Protein AF-A0A7S0DQ13-F1 (afdb_monomer_lite)

Secondary structure (DSSP, 8-state):
-HHHHHH--SEEEESSIIIIIIHHHHHHHHTSTTS--GGG-SSSTTPPPEEEEEEE--HHHHHS-S---SSS-EEEEEEES-TTSEEEEHHHHHHHH---S--SHHHHHHHHH---S-HHHHHHHHHTT-HHHHHHHHHHHHHHHHHHTTHHHHHHHHHHHH---HHHHHHS-HHHHHHHHHHHH-

Structure (mmCIF, N/CA/C/O backbone):
data_AF-A0A7S0DQ13-F1
#
_entry.id   AF-A0A7S0DQ13-F1
#
loop_
_atom_site.group_PDB
_atom_site.id
_atom_site.type_symbol
_atom_site.label_atom_id
_atom_site.label_alt_id
_atom_site.label_comp_id
_atom_site.label_asym_id
_atom_site.label_entity_id
_atom_site.label_seq_id
_atom_site.pdbx_PDB_ins_code
_atom_site.Cartn_x
_atom_site.Cartn_y
_atom_site.Cartn_z
_atom_site.occupancy
_atom_site.B_iso_or_equiv
_atom_site.auth_seq_id
_atom_site.auth_comp_id
_atom_site.auth_asym_id
_atom_site.auth_atom_id
_atom_site.pdbx_PDB_model_num
ATOM 1 N N . GLY A 1 1 ? -16.543 5.589 9.074 1.00 61.69 1 GLY A N 1
ATOM 2 C CA . GLY A 1 1 ? -16.278 4.137 8.977 1.00 61.69 1 GLY A CA 1
ATOM 3 C C . GLY A 1 1 ? -17.377 3.311 8.308 1.00 61.69 1 GLY A C 1
ATOM 4 O O . GLY A 1 1 ? -17.037 2.302 7.708 1.00 61.69 1 GLY A O 1
ATOM 5 N N . ARG A 1 2 ? -18.669 3.688 8.373 1.00 75.56 2 ARG A N 1
ATOM 6 C CA . ARG A 1 2 ? -19.780 2.857 7.853 1.00 75.56 2 ARG A CA 1
ATOM 7 C C . ARG A 1 2 ? -19.625 2.440 6.383 1.00 75.56 2 ARG A C 1
ATOM 9 O O . ARG A 1 2 ? -19.675 1.249 6.120 1.00 75.56 2 ARG A O 1
ATOM 16 N N . ILE A 1 3 ? -19.341 3.385 5.477 1.00 81.25 3 ILE A N 1
ATOM 17 C CA . ILE A 1 3 ? -19.121 3.105 4.039 1.00 81.25 3 ILE A CA 1
ATOM 18 C C . ILE A 1 3 ? -17.981 2.099 3.832 1.00 81.25 3 ILE A C 1
ATOM 20 O O . ILE A 1 3 ? -18.089 1.182 3.027 1.00 81.25 3 ILE A O 1
ATOM 24 N N . PHE A 1 4 ? -16.898 2.247 4.594 1.00 83.06 4 PHE A N 1
ATOM 25 C CA . PHE A 1 4 ? -15.733 1.372 4.499 1.00 83.06 4 PHE A CA 1
ATOM 26 C C . PHE A 1 4 ? -16.061 -0.067 4.914 1.00 83.06 4 PHE A C 1
ATOM 28 O O . PHE A 1 4 ? -15.640 -1.011 4.258 1.00 83.06 4 PHE A O 1
ATOM 35 N N . ARG A 1 5 ? -16.859 -0.238 5.977 1.00 84.06 5 ARG A N 1
ATOM 36 C CA . ARG A 1 5 ? -17.314 -1.560 6.428 1.00 84.06 5 ARG A CA 1
ATOM 37 C C . ARG A 1 5 ? -18.324 -2.194 5.476 1.00 84.06 5 ARG A C 1
ATOM 39 O O . ARG A 1 5 ? -18.282 -3.400 5.305 1.00 84.06 5 ARG A O 1
ATOM 46 N N . THR A 1 6 ? -19.214 -1.406 4.869 1.00 89.06 6 THR A N 1
ATOM 47 C CA . THR A 1 6 ? -20.200 -1.927 3.907 1.00 89.06 6 THR A CA 1
ATOM 48 C C . THR A 1 6 ? -19.574 -2.292 2.567 1.00 89.06 6 THR A C 1
ATOM 50 O O . THR A 1 6 ? -20.011 -3.251 1.951 1.00 89.06 6 THR A O 1
ATOM 53 N N . ALA A 1 7 ? -18.573 -1.533 2.111 1.00 90.69 7 ALA A N 1
ATOM 54 C CA . ALA A 1 7 ? -17.851 -1.837 0.876 1.00 90.69 7 ALA A CA 1
ATOM 55 C C . ALA A 1 7 ? -16.868 -3.010 1.036 1.00 90.69 7 ALA A C 1
ATOM 57 O O . ALA A 1 7 ? -16.500 -3.619 0.042 1.00 90.69 7 ALA A O 1
ATOM 58 N N . ASP A 1 8 ? -16.426 -3.279 2.269 1.00 91.56 8 ASP A N 1
ATOM 59 C CA . ASP A 1 8 ? -15.481 -4.335 2.645 1.00 91.56 8 ASP A CA 1
ATOM 60 C C . ASP A 1 8 ? -14.282 -4.516 1.680 1.00 91.56 8 ASP A C 1
ATOM 62 O O . ASP A 1 8 ? -14.041 -5.617 1.196 1.00 91.56 8 ASP A O 1
ATOM 66 N N . PRO A 1 9 ? -13.477 -3.468 1.411 1.00 92.94 9 PRO A N 1
ATOM 67 C CA . PRO A 1 9 ? -12.397 -3.560 0.428 1.00 92.94 9 PRO A CA 1
ATOM 68 C C . PRO A 1 9 ? -11.248 -4.468 0.895 1.00 92.94 9 PRO A C 1
ATOM 70 O O . PRO A 1 9 ? -10.690 -4.262 1.977 1.00 92.94 9 PRO A O 1
ATOM 73 N N . ASP A 1 10 ? -10.818 -5.417 0.063 1.00 93.12 10 ASP A N 1
ATOM 74 C CA . ASP A 1 10 ? -9.634 -6.243 0.352 1.00 93.12 10 ASP A CA 1
ATOM 75 C C . ASP A 1 10 ? -8.336 -5.430 0.328 1.00 93.12 10 ASP A C 1
ATOM 77 O O . ASP A 1 10 ? -7.452 -5.624 1.166 1.00 93.12 10 ASP A O 1
ATOM 81 N N . ILE A 1 11 ? -8.238 -4.491 -0.617 1.00 92.31 11 ILE A N 1
ATOM 82 C CA . ILE A 1 11 ? -7.081 -3.616 -0.802 1.00 92.31 11 ILE A CA 1
ATOM 83 C C . ILE A 1 11 ? -7.521 -2.168 -0.616 1.00 92.31 11 ILE A C 1
ATOM 85 O O . ILE A 1 11 ? -8.401 -1.669 -1.318 1.00 92.31 11 ILE A O 1
ATOM 89 N N . LEU A 1 12 ? -6.866 -1.476 0.310 1.00 92.19 12 LEU A N 1
ATOM 90 C CA . LEU A 1 12 ? -6.956 -0.032 0.450 1.00 92.19 12 LEU A CA 1
ATOM 91 C C . LEU A 1 12 ? -5.776 0.604 -0.276 1.00 92.19 12 LEU A C 1
ATOM 93 O O . LEU A 1 12 ? -4.625 0.362 0.078 1.00 92.19 12 LEU A O 1
ATOM 97 N N . THR A 1 13 ? -6.059 1.431 -1.277 1.00 92.31 13 THR A N 1
ATOM 98 C CA . THR A 1 13 ? -5.033 2.099 -2.079 1.00 92.31 13 THR A CA 1
ATOM 99 C C . THR A 1 13 ? -5.286 3.596 -2.217 1.00 92.31 13 THR A C 1
ATOM 101 O O . THR A 1 13 ? -6.408 4.072 -2.044 1.00 92.31 13 THR A O 1
ATOM 104 N N . GLY A 1 14 ? -4.225 4.342 -2.508 1.00 91.94 14 GLY A N 1
ATOM 105 C CA . GLY A 1 14 ? -4.225 5.789 -2.679 1.00 91.94 14 GLY A CA 1
ATOM 106 C C . GLY A 1 14 ? -2.811 6.349 -2.556 1.00 91.94 14 GLY A C 1
ATOM 107 O O . GLY A 1 14 ? -1.852 5.596 -2.386 1.00 91.94 14 GLY A O 1
ATOM 108 N N . TYR A 1 15 ? -2.682 7.669 -2.628 1.00 91.38 15 TYR A N 1
ATOM 109 C CA . TYR A 1 15 ? -1.400 8.361 -2.508 1.00 91.38 15 TYR A CA 1
ATOM 110 C C . TYR A 1 15 ? -1.251 8.984 -1.118 1.00 91.38 15 TYR A C 1
ATOM 112 O O . TYR A 1 15 ? -2.044 9.859 -0.770 1.00 91.38 15 TYR A O 1
ATOM 120 N N . GLU A 1 16 ? -0.237 8.570 -0.348 1.00 90.31 16 GLU A N 1
ATOM 121 C CA . GLU A 1 16 ? -0.006 9.025 1.038 1.00 90.31 16 GLU A CA 1
ATOM 122 C C . GLU A 1 16 ? -1.170 8.699 1.984 1.00 90.31 16 GLU A C 1
ATOM 124 O O . GLU A 1 16 ? -1.582 9.514 2.816 1.00 90.31 16 GLU A O 1
ATOM 129 N N . VAL A 1 17 ? -1.712 7.487 1.876 1.00 90.94 17 VAL A N 1
ATOM 130 C CA . VAL A 1 17 ? -2.905 7.089 2.637 1.00 90.94 17 VAL A CA 1
ATOM 131 C C . VAL A 1 17 ? -2.601 7.029 4.132 1.00 90.94 17 VAL A C 1
ATOM 133 O O . VAL A 1 17 ? -3.353 7.585 4.930 1.00 90.94 17 VAL A O 1
ATOM 136 N N . ALA A 1 18 ? -1.495 6.390 4.528 1.00 88.12 18 ALA A N 1
ATOM 137 C CA . ALA A 1 18 ? -1.139 6.248 5.942 1.00 88.12 18 ALA A CA 1
ATOM 138 C C . ALA A 1 18 ? -0.602 7.552 6.546 1.00 88.12 18 ALA A C 1
ATOM 140 O O . ALA A 1 18 ? -1.022 7.942 7.632 1.00 88.12 18 ALA A O 1
ATOM 141 N N . SER A 1 19 ? 0.325 8.229 5.859 1.00 87.31 19 SER A N 1
ATOM 142 C CA . SER A 1 19 ? 0.986 9.440 6.369 1.00 87.31 19 SER A CA 1
ATOM 143 C C . SER A 1 19 ? 0.143 10.709 6.235 1.00 87.31 19 SER A C 1
ATOM 145 O O . SER A 1 19 ? 0.357 11.658 6.986 1.00 87.31 19 SER A O 1
ATOM 147 N N . GLY A 1 20 ? -0.783 10.746 5.275 1.00 88.69 20 GLY A N 1
ATOM 148 C CA . GLY A 1 20 ? -1.604 11.909 4.952 1.00 88.69 20 GLY A CA 1
ATOM 149 C C . GLY A 1 20 ? -3.057 11.715 5.362 1.00 88.69 20 GLY A C 1
ATOM 150 O O . GLY A 1 20 ? -3.482 12.211 6.406 1.00 88.69 20 GLY A O 1
ATOM 151 N N . ASP A 1 21 ? -3.820 11.018 4.521 1.00 89.06 21 ASP A N 1
ATOM 152 C CA . ASP A 1 21 ? -5.285 11.017 4.589 1.00 89.06 21 ASP A CA 1
ATOM 153 C C . ASP A 1 21 ? -5.811 10.382 5.884 1.00 89.06 21 ASP A C 1
ATOM 155 O O . ASP A 1 21 ? -6.537 11.029 6.642 1.00 89.06 21 ASP A O 1
ATOM 159 N N . LEU A 1 22 ? -5.409 9.145 6.194 1.00 90.25 22 LEU A N 1
ATOM 160 C CA . LEU A 1 22 ? -5.877 8.459 7.401 1.00 90.25 22 LEU A CA 1
ATOM 161 C C . LEU A 1 22 ? -5.349 9.105 8.675 1.00 90.25 22 LEU A C 1
ATOM 163 O O . LEU A 1 22 ? -6.107 9.207 9.633 1.00 90.25 22 LEU A O 1
ATOM 167 N N . LYS A 1 23 ? -4.101 9.588 8.687 1.00 91.25 23 LYS A N 1
ATOM 168 C CA . LYS A 1 23 ? -3.550 10.307 9.843 1.00 91.25 23 LYS A CA 1
ATOM 169 C C . LYS A 1 23 ? -4.415 11.515 10.198 1.00 91.25 23 LYS A C 1
ATOM 171 O O . LYS A 1 23 ? -4.905 11.607 11.316 1.00 91.25 23 LYS A O 1
ATOM 176 N N . ARG A 1 24 ? -4.707 12.376 9.217 1.00 89.88 24 ARG A N 1
ATOM 177 C CA . ARG A 1 24 ? -5.561 13.557 9.422 1.00 89.88 24 ARG A CA 1
ATOM 178 C C . ARG A 1 24 ? -6.968 13.187 9.878 1.00 89.88 24 ARG A C 1
ATOM 180 O O . ARG A 1 24 ? -7.509 13.838 10.766 1.00 89.88 24 ARG A O 1
ATOM 187 N N . LEU A 1 25 ? -7.572 12.164 9.273 1.00 89.31 25 LEU A N 1
ATOM 188 C CA . LEU A 1 25 ? -8.922 11.744 9.644 1.00 89.31 25 LEU A CA 1
ATOM 189 C C . LEU A 1 25 ? -8.979 11.157 11.063 1.00 89.31 25 LEU A C 1
ATOM 191 O O . LEU A 1 25 ? -9.932 11.429 11.792 1.00 89.31 25 LEU A O 1
ATOM 195 N N . LEU A 1 26 ? -7.961 10.395 11.468 1.00 89.56 26 LEU A N 1
ATOM 196 C CA . LEU A 1 26 ? -7.848 9.850 12.821 1.00 89.56 26 LEU A CA 1
ATOM 197 C C . LEU A 1 26 ? -7.570 10.950 13.854 1.00 89.56 26 LEU A C 1
ATOM 199 O O . LEU A 1 26 ? -8.186 10.917 14.917 1.00 89.56 26 LEU A O 1
ATOM 203 N N . ASP A 1 27 ? -6.741 11.949 13.530 1.00 89.75 27 ASP A N 1
ATOM 204 C CA . ASP A 1 27 ? -6.475 13.108 14.397 1.00 89.75 27 ASP A CA 1
ATOM 205 C C . ASP A 1 27 ? -7.748 13.940 14.641 1.00 89.75 27 ASP A C 1
ATOM 207 O O . ASP A 1 27 ? -7.989 14.436 15.743 1.00 89.75 27 ASP A O 1
ATOM 211 N N . VAL A 1 28 ? -8.588 14.103 13.611 1.00 88.62 28 VAL A N 1
ATOM 212 C CA . VAL A 1 28 ? -9.897 14.769 13.740 1.00 88.62 28 VAL A CA 1
ATOM 213 C C . VAL A 1 28 ? -10.838 13.954 14.630 1.00 88.62 28 VAL A C 1
ATOM 215 O O . VAL A 1 28 ? -11.549 14.527 15.455 1.00 88.62 28 VAL A O 1
ATOM 218 N N . GLU A 1 29 ? -10.833 12.627 14.499 1.00 87.31 29 GLU A N 1
ATOM 219 C CA . GLU A 1 29 ? -11.621 11.733 15.352 1.00 87.31 29 GLU A CA 1
ATOM 220 C C . GLU A 1 29 ? -11.134 11.744 16.811 1.00 87.31 29 GLU A C 1
ATOM 222 O O . GLU A 1 29 ? -11.969 11.753 17.710 1.00 87.31 29 GLU A O 1
ATOM 227 N N . ASP A 1 30 ? -9.820 11.824 17.060 1.00 86.19 30 ASP A N 1
ATOM 228 C CA . ASP A 1 30 ? -9.249 11.967 18.414 1.00 86.19 30 ASP A CA 1
ATOM 229 C C . ASP A 1 30 ? -9.706 13.254 19.102 1.00 86.19 30 ASP A C 1
ATOM 231 O O . ASP A 1 30 ? -9.983 13.265 20.299 1.00 86.19 30 ASP A O 1
ATOM 235 N N . LYS A 1 31 ? -9.822 14.345 18.341 1.00 87.38 31 LYS A N 1
ATOM 236 C CA . LYS A 1 31 ? -10.313 15.634 18.848 1.00 87.38 31 LYS A CA 1
ATOM 237 C C . LYS A 1 31 ? -11.827 15.666 19.056 1.00 87.38 31 LYS A C 1
ATOM 239 O O . LYS A 1 31 ? -12.347 16.612 19.642 1.00 87.38 31 LYS A O 1
ATOM 244 N N . SER A 1 32 ? -12.568 14.696 18.530 1.00 83.44 32 SER A N 1
ATOM 245 C CA . SER A 1 32 ? -14.032 14.640 18.619 1.00 83.44 32 SER A CA 1
ATOM 246 C C . SER A 1 32 ? -14.513 13.190 18.746 1.00 83.44 32 SER A C 1
ATOM 248 O O . SER A 1 32 ? -15.186 12.677 17.839 1.00 83.44 32 SER A O 1
ATOM 250 N N . PRO A 1 33 ? -14.176 12.521 19.867 1.00 72.81 33 PRO A N 1
ATOM 251 C CA . PRO A 1 33 ? -14.513 11.122 20.083 1.00 72.81 33 PRO A CA 1
ATOM 252 C C . PRO A 1 33 ? -16.037 10.935 20.106 1.00 72.81 33 PRO A C 1
ATOM 254 O O . PRO A 1 33 ? -16.766 11.709 20.722 1.00 72.81 33 PRO A O 1
ATOM 257 N N . GLY A 1 34 ? -16.530 9.913 19.398 1.00 66.50 34 GLY A N 1
ATOM 258 C CA . GLY A 1 34 ? -17.948 9.519 19.396 1.00 66.50 34 GLY A CA 1
ATOM 259 C C . GLY A 1 34 ? -18.746 9.848 18.128 1.00 66.50 34 GLY A C 1
ATOM 260 O O . GLY A 1 34 ? -19.856 9.349 17.975 1.00 66.50 34 GLY A O 1
ATOM 261 N N . LYS A 1 35 ? -18.199 10.624 17.180 1.00 64.69 35 LYS A N 1
ATOM 262 C CA . LYS A 1 35 ? -18.895 10.942 15.911 1.00 64.69 35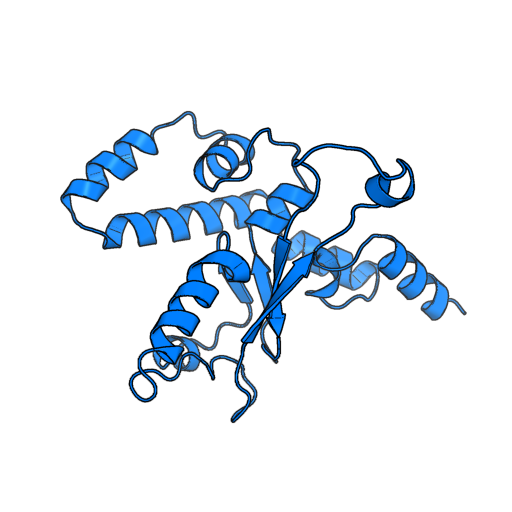 LYS A CA 1
ATOM 263 C C . LYS A 1 35 ? -18.558 10.009 14.746 1.00 64.69 35 LYS A C 1
ATOM 265 O O . LYS A 1 35 ? -19.277 9.988 13.749 1.00 64.69 35 LYS A O 1
ATOM 270 N N . SER A 1 36 ? -17.468 9.253 14.841 1.00 68.56 36 SER A N 1
ATOM 271 C CA . SER A 1 36 ? -16.983 8.393 13.763 1.00 68.56 36 SER A CA 1
ATOM 272 C C . SER A 1 36 ? -16.597 7.015 14.294 1.00 68.56 36 SER A C 1
ATOM 274 O O . SER A 1 36 ? -16.340 6.821 15.476 1.00 68.56 36 SER A O 1
ATOM 276 N N . SER A 1 37 ? -16.632 6.039 13.390 1.00 80.12 37 SER A N 1
ATOM 277 C CA . SER A 1 37 ? -16.196 4.659 13.609 1.00 80.12 37 SER A CA 1
ATOM 278 C C . SER A 1 37 ? -14.942 4.355 12.778 1.00 80.12 37 SER A C 1
ATOM 280 O O . SER A 1 37 ? -14.773 3.231 12.296 1.00 80.12 37 SER A O 1
ATOM 282 N N . LEU A 1 38 ? -14.151 5.383 12.453 1.00 87.19 38 LEU A N 1
ATOM 283 C CA . LEU A 1 38 ? -13.050 5.275 11.494 1.00 87.19 38 LEU A CA 1
ATOM 284 C C . LEU A 1 38 ? -11.833 4.587 12.126 1.00 87.19 38 LEU A C 1
ATOM 286 O O . LEU A 1 38 ? -11.152 3.841 11.433 1.00 87.19 38 LEU A O 1
ATOM 290 N N . ARG A 1 39 ? -11.646 4.693 13.444 1.00 88.56 39 ARG A N 1
ATOM 291 C CA . ARG A 1 39 ? -10.674 3.866 14.182 1.00 88.56 39 ARG A CA 1
ATOM 292 C C . ARG A 1 39 ? -10.863 2.369 13.997 1.00 88.56 39 ARG A C 1
ATOM 294 O O . ARG A 1 39 ? -9.897 1.626 14.044 1.00 88.56 39 ARG A O 1
ATOM 301 N N . TYR A 1 40 ? -12.080 1.907 13.746 1.00 89.75 40 TYR A N 1
ATOM 302 C CA . TYR A 1 40 ? -12.399 0.482 13.692 1.00 89.75 40 TYR A CA 1
ATOM 303 C C . TYR A 1 40 ? -12.712 0.029 12.256 1.00 89.75 40 TYR A C 1
ATOM 305 O O . TYR A 1 40 ? -13.772 -0.553 11.995 1.00 89.75 40 TYR A O 1
ATOM 313 N N . ILE A 1 41 ? -11.832 0.373 11.310 1.00 90.06 41 ILE A N 1
ATOM 314 C CA . ILE A 1 41 ? -11.960 0.047 9.873 1.00 90.06 41 ILE A CA 1
ATOM 315 C C . ILE A 1 41 ? -11.302 -1.280 9.465 1.00 90.06 41 ILE A C 1
ATOM 317 O O . ILE A 1 41 ? -11.525 -1.751 8.346 1.00 90.06 41 ILE A O 1
ATOM 321 N N . SER A 1 42 ? -10.514 -1.897 10.347 1.00 91.00 42 SER A N 1
ATOM 322 C CA . SER A 1 42 ? -9.999 -3.254 10.136 1.00 91.00 42 SER A CA 1
ATOM 323 C C . SER A 1 42 ? -11.145 -4.280 10.117 1.00 91.00 42 SER A C 1
ATOM 325 O O . SER A 1 42 ? -12.281 -3.976 10.494 1.00 91.00 42 SER A O 1
ATOM 327 N N . ARG A 1 43 ? -10.873 -5.503 9.638 1.00 91.25 43 ARG A N 1
ATOM 328 C CA . ARG A 1 43 ? -11.867 -6.595 9.666 1.00 91.25 43 ARG A CA 1
ATOM 32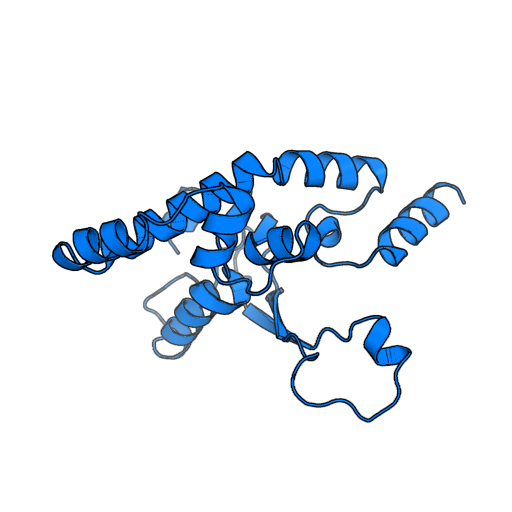9 C C . ARG A 1 43 ? -12.051 -7.201 11.060 1.00 91.25 43 ARG A C 1
ATOM 331 O O . ARG A 1 43 ? -13.079 -7.816 11.322 1.00 91.25 43 ARG A O 1
ATOM 338 N N . VAL A 1 44 ? -11.086 -7.017 11.960 1.00 91.38 44 VAL A N 1
ATOM 339 C CA . VAL A 1 44 ? -11.164 -7.537 13.330 1.00 91.38 44 VAL A CA 1
ATOM 340 C C . VAL A 1 44 ? -11.955 -6.558 14.194 1.00 91.38 44 VAL A C 1
ATOM 342 O O . VAL A 1 44 ? -11.538 -5.422 14.425 1.00 91.38 44 VAL A O 1
ATOM 345 N N . ALA A 1 45 ? -13.121 -6.997 14.666 1.00 87.81 45 ALA A N 1
ATOM 346 C CA . ALA A 1 45 ? -13.980 -6.184 15.517 1.00 87.81 45 ALA A CA 1
ATOM 347 C C . ALA A 1 45 ? -13.274 -5.803 16.831 1.00 87.81 45 ALA A C 1
ATOM 349 O O . ALA A 1 45 ? -12.516 -6.584 17.397 1.00 87.81 45 ALA A O 1
ATOM 350 N N . GLY A 1 46 ? -13.525 -4.585 17.315 1.00 87.19 46 GLY A N 1
ATOM 351 C CA . GLY A 1 46 ? -12.950 -4.078 18.568 1.00 87.19 46 GLY A CA 1
ATOM 352 C C . GLY A 1 46 ? -11.485 -3.635 18.482 1.00 87.19 46 GLY A C 1
ATOM 353 O O . GLY A 1 46 ? -10.998 -3.001 19.415 1.00 87.19 46 GLY A O 1
ATOM 354 N N . VAL A 1 47 ? -10.795 -3.882 17.365 1.00 90.62 47 VAL A N 1
ATOM 355 C CA . VAL A 1 47 ? -9.397 -3.478 17.180 1.00 90.62 47 VAL A CA 1
ATOM 356 C C . VAL A 1 47 ? -9.319 -2.094 16.538 1.00 90.62 47 VAL A C 1
ATOM 358 O O . VAL A 1 47 ? -9.813 -1.874 15.430 1.00 90.62 47 VAL A O 1
ATOM 361 N N . ALA A 1 48 ? -8.704 -1.150 17.252 1.00 90.31 48 ALA A N 1
ATOM 362 C CA . ALA A 1 48 ? -8.510 0.215 16.782 1.00 90.31 48 ALA A CA 1
ATOM 363 C C . ALA A 1 48 ? -7.214 0.341 15.969 1.00 90.31 48 ALA A C 1
ATOM 365 O O . ALA A 1 48 ? -6.124 0.070 16.465 1.00 90.31 48 ALA A O 1
ATOM 366 N N . VAL A 1 49 ? -7.349 0.810 14.734 1.00 91.44 49 VAL A N 1
ATOM 367 C CA . VAL A 1 49 ? -6.256 1.125 13.817 1.00 91.44 49 VAL A CA 1
ATOM 368 C C . VAL A 1 49 ? -5.567 2.403 14.274 1.00 91.44 49 VAL A C 1
ATOM 370 O O . VAL A 1 49 ? -6.227 3.392 14.605 1.00 91.44 49 VAL A O 1
ATOM 373 N N . ARG A 1 50 ? -4.233 2.403 14.258 1.00 90.38 50 ARG A N 1
ATOM 374 C CA . ARG A 1 50 ? -3.416 3.578 14.591 1.00 90.38 50 ARG A CA 1
ATOM 375 C C . ARG A 1 50 ? -2.392 3.829 13.499 1.00 90.38 50 ARG A C 1
ATOM 377 O O . ARG A 1 50 ? -1.942 2.903 12.836 1.00 90.38 50 ARG A O 1
ATOM 384 N N . VAL A 1 51 ? -2.003 5.085 13.320 1.00 90.69 51 VAL A N 1
ATOM 385 C CA . VAL A 1 51 ? -0.873 5.433 12.455 1.00 90.69 51 VAL A CA 1
ATOM 386 C C . VAL A 1 51 ? 0.375 5.465 13.320 1.00 90.69 51 VAL A C 1
ATOM 388 O O . VAL A 1 51 ? 0.452 6.239 14.272 1.00 90.69 51 VAL A O 1
ATOM 391 N N . LYS A 1 52 ? 1.362 4.637 12.984 1.00 86.56 52 LYS A N 1
ATOM 392 C CA . LYS A 1 52 ? 2.681 4.674 13.608 1.00 86.56 52 LYS A CA 1
ATOM 393 C C . LYS A 1 52 ? 3.682 5.196 12.596 1.00 86.56 52 LYS A C 1
ATOM 395 O O . LYS A 1 52 ? 3.806 4.653 11.497 1.00 86.56 52 LYS A O 1
ATOM 400 N N . SER A 1 53 ? 4.397 6.247 12.972 1.00 82.25 53 SER A N 1
ATOM 401 C CA . SER A 1 53 ? 5.534 6.718 12.201 1.00 82.25 53 SER A CA 1
ATOM 402 C C . SER A 1 53 ? 6.825 6.087 12.704 1.00 82.25 53 SER A C 1
ATOM 404 O O . SER A 1 53 ? 6.982 5.757 13.881 1.00 82.25 53 SER A O 1
ATOM 406 N N . PHE A 1 54 ? 7.743 5.849 11.778 1.00 72.88 54 PHE A N 1
ATOM 407 C CA . PHE A 1 54 ? 9.084 5.381 12.073 1.00 72.88 54 PHE A CA 1
ATOM 408 C C . PHE A 1 54 ? 10.069 6.049 11.124 1.00 72.88 54 PHE A C 1
ATOM 410 O O . PHE A 1 54 ? 9.785 6.286 9.947 1.00 72.88 54 PHE A O 1
ATOM 417 N N . GLN A 1 55 ? 11.256 6.341 11.640 1.00 66.69 55 GLN A N 1
ATOM 418 C CA . GLN A 1 55 ? 12.352 6.814 10.812 1.00 66.69 55 GLN A CA 1
ATOM 419 C C . GLN A 1 55 ? 12.971 5.614 10.103 1.00 66.69 55 GLN A C 1
ATOM 421 O O . GLN A 1 55 ? 13.427 4.666 10.745 1.00 66.69 55 GLN A O 1
ATOM 426 N N . THR A 1 56 ? 12.950 5.630 8.771 1.00 59.69 56 THR A N 1
ATOM 427 C CA . THR A 1 56 ? 13.639 4.606 7.984 1.00 59.69 56 THR A CA 1
ATOM 428 C C . THR A 1 56 ? 15.067 5.068 7.739 1.00 59.69 56 THR A C 1
ATOM 430 O O .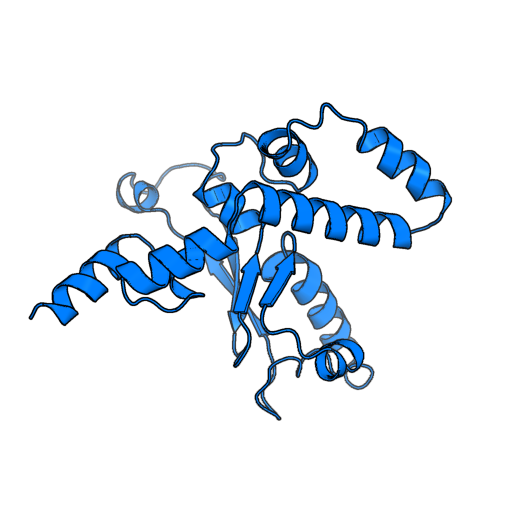 THR A 1 56 ? 15.299 6.002 6.976 1.00 59.69 56 THR A O 1
ATOM 433 N N . TYR A 1 57 ? 16.037 4.409 8.368 1.00 55.03 57 TYR A N 1
ATOM 434 C CA . TYR A 1 57 ? 17.448 4.636 8.075 1.00 55.03 57 TYR A CA 1
ATOM 435 C C . TYR A 1 57 ? 17.841 3.830 6.830 1.00 55.03 57 TYR A C 1
ATOM 437 O O . TYR A 1 57 ? 17.800 2.600 6.833 1.00 55.03 57 TYR A O 1
ATOM 445 N N . GLY A 1 58 ? 18.193 4.502 5.733 1.00 55.53 58 GLY A N 1
ATOM 446 C CA . GLY A 1 58 ? 18.615 3.819 4.505 1.00 55.53 58 GLY A CA 1
ATOM 447 C C . GLY A 1 58 ? 19.949 3.076 4.671 1.00 55.53 58 GLY A C 1
ATOM 448 O O . GLY A 1 58 ? 20.805 3.488 5.440 1.00 55.53 58 GLY A O 1
ATOM 449 N N . GLY A 1 59 ? 20.217 2.023 3.891 1.00 55.59 59 GLY A N 1
ATOM 450 C CA . GLY A 1 59 ? 21.500 1.291 3.969 1.00 55.59 59 GLY A CA 1
ATOM 451 C C . GLY A 1 59 ? 22.752 2.150 3.696 1.00 55.59 59 GLY A C 1
ATOM 452 O O . GLY A 1 59 ? 23.845 1.814 4.148 1.00 55.59 59 GLY A O 1
ATOM 453 N N . LYS A 1 60 ? 22.600 3.293 3.004 1.00 52.19 60 LYS A N 1
ATOM 454 C CA . LYS A 1 60 ? 23.656 4.312 2.846 1.00 52.19 60 LYS A CA 1
ATOM 455 C C . LYS A 1 60 ? 23.912 5.121 4.128 1.00 52.19 60 LYS A C 1
ATOM 457 O O . LYS A 1 60 ? 25.047 5.524 4.346 1.00 52.19 60 LYS A O 1
ATOM 462 N N . TRP A 1 61 ? 22.902 5.294 4.985 1.00 46.16 61 TRP A N 1
ATOM 463 C CA . TRP A 1 61 ? 22.998 5.969 6.289 1.00 46.16 61 TRP A CA 1
ATOM 464 C C . TRP A 1 61 ? 23.954 5.238 7.241 1.00 46.16 61 TRP A C 1
ATOM 466 O O . TRP A 1 61 ? 24.740 5.876 7.928 1.00 46.16 61 TRP A O 1
ATOM 476 N N . VAL A 1 62 ? 23.961 3.899 7.217 1.00 50.81 62 VAL A N 1
ATOM 477 C CA . VAL A 1 62 ? 24.898 3.086 8.021 1.00 50.81 62 VAL A CA 1
ATOM 478 C C . VAL A 1 62 ? 26.332 3.172 7.481 1.00 50.81 62 VAL A C 1
ATOM 480 O O . VAL A 1 62 ? 27.287 3.099 8.247 1.00 50.81 62 VAL A O 1
ATOM 483 N N . LYS A 1 63 ? 26.500 3.344 6.161 1.00 53.81 63 LYS A N 1
ATOM 484 C CA . LYS A 1 63 ? 27.819 3.373 5.502 1.00 53.81 63 LYS A CA 1
ATOM 485 C C . LYS A 1 63 ? 28.493 4.752 5.510 1.00 53.81 63 LYS A C 1
ATOM 487 O O . LYS A 1 63 ? 29.712 4.813 5.402 1.00 53.81 63 LYS A O 1
ATOM 492 N N . GLN A 1 64 ? 27.740 5.846 5.627 1.00 48.25 64 GLN A N 1
ATOM 493 C CA . GLN A 1 64 ? 28.266 7.215 5.668 1.00 48.25 64 GLN A CA 1
ATOM 494 C C . GLN A 1 64 ? 28.073 7.797 7.071 1.00 48.25 64 GLN A C 1
ATOM 496 O O . GLN A 1 64 ? 27.011 8.309 7.409 1.00 48.25 64 GLN A O 1
ATOM 501 N N . GLY A 1 65 ? 29.100 7.676 7.912 1.00 42.19 65 GLY A N 1
ATOM 502 C CA . GLY A 1 65 ? 29.044 8.069 9.317 1.00 42.19 65 GLY A CA 1
ATOM 503 C C . GLY A 1 65 ? 28.578 9.513 9.572 1.00 42.19 65 GLY A C 1
ATOM 504 O O . GLY A 1 65 ? 28.996 10.446 8.898 1.00 42.19 65 GLY A O 1
ATOM 505 N N . ARG A 1 66 ? 27.734 9.653 10.604 1.00 48.31 66 ARG A N 1
ATOM 506 C CA . ARG A 1 66 ? 27.480 10.767 11.552 1.00 48.31 66 ARG A CA 1
ATOM 507 C C . ARG A 1 66 ? 27.382 12.239 11.096 1.00 48.31 66 ARG A C 1
ATOM 509 O O . ARG A 1 66 ? 27.015 13.064 11.929 1.00 48.31 66 ARG A O 1
ATOM 516 N N . ARG A 1 67 ? 27.628 12.610 9.841 1.00 47.00 67 ARG A N 1
ATOM 517 C CA . ARG A 1 67 ? 27.439 13.982 9.339 1.00 47.00 67 ARG A CA 1
ATOM 518 C C . ARG A 1 67 ? 26.943 13.969 7.900 1.00 47.00 67 ARG A C 1
ATOM 520 O O . ARG A 1 67 ? 27.752 13.860 6.995 1.00 47.00 67 ARG A O 1
ATOM 527 N N . MET A 1 68 ? 25.638 14.152 7.708 1.00 41.94 68 MET A N 1
ATOM 528 C CA . MET A 1 68 ? 25.047 14.686 6.475 1.00 41.94 68 MET A CA 1
ATOM 529 C C . MET A 1 68 ? 23.720 15.378 6.815 1.00 41.94 68 MET A C 1
ATOM 531 O O . MET A 1 68 ? 22.949 14.901 7.649 1.00 41.94 68 MET A O 1
ATOM 535 N N . SER A 1 69 ? 23.517 16.544 6.205 1.00 38.09 69 SER A N 1
ATOM 536 C CA . SER A 1 69 ? 22.432 17.494 6.435 1.00 38.09 69 SER A CA 1
ATOM 537 C C . SER A 1 69 ? 21.073 16.963 5.972 1.00 38.09 69 SER A C 1
ATOM 539 O O . SER A 1 69 ? 20.964 16.412 4.886 1.00 38.09 69 SER A O 1
ATOM 541 N N . HIS A 1 70 ? 20.052 17.147 6.818 1.00 39.00 70 HIS A N 1
ATOM 542 C CA . HIS A 1 70 ? 18.620 17.397 6.551 1.00 39.00 70 HIS A CA 1
ATOM 543 C C . HIS A 1 70 ? 17.822 16.641 5.453 1.00 39.00 70 HIS A C 1
ATOM 545 O O . HIS A 1 70 ? 16.618 16.860 5.378 1.00 39.00 70 HIS A O 1
ATOM 551 N N . ILE A 1 71 ? 18.397 15.744 4.643 1.00 40.41 71 ILE A N 1
ATOM 552 C CA . ILE A 1 71 ? 17.766 15.232 3.408 1.00 40.41 71 ILE A CA 1
ATOM 553 C C . ILE A 1 71 ? 17.542 13.704 3.421 1.00 40.41 71 ILE A C 1
ATOM 555 O O . ILE A 1 71 ? 16.779 13.197 2.608 1.00 40.41 71 ILE A O 1
ATOM 559 N N . SER A 1 72 ? 18.120 12.933 4.353 1.00 44.59 72 SER A N 1
ATOM 560 C CA . SER A 1 72 ? 18.014 11.455 4.327 1.00 44.59 72 SER A CA 1
ATOM 561 C C . SER A 1 72 ? 17.089 10.817 5.373 1.00 44.59 72 SER A C 1
ATOM 563 O O . SER A 1 72 ? 16.999 9.590 5.425 1.00 44.59 72 SER A O 1
ATOM 565 N N . ASN A 1 73 ? 16.373 11.610 6.177 1.00 52.19 73 ASN A N 1
ATOM 566 C CA . ASN A 1 73 ? 15.427 11.100 7.173 1.00 52.19 73 ASN A CA 1
ATOM 567 C C . ASN A 1 73 ? 14.015 11.054 6.581 1.00 52.19 73 ASN A C 1
ATOM 569 O O . ASN A 1 73 ? 13.235 11.987 6.762 1.00 52.19 73 ASN A O 1
ATOM 573 N N . GLU A 1 74 ? 13.675 9.978 5.873 1.00 61.88 74 GLU A N 1
ATOM 574 C CA . GLU A 1 74 ? 12.290 9.779 5.454 1.00 61.88 74 GLU A CA 1
ATOM 575 C C . GLU A 1 74 ? 11.490 9.143 6.600 1.00 61.88 74 GLU A C 1
ATOM 577 O O . GLU A 1 74 ? 11.671 7.972 6.957 1.00 61.88 74 GLU A O 1
ATOM 582 N N . GLU A 1 75 ? 10.604 9.936 7.203 1.00 67.06 75 GLU A N 1
ATOM 583 C CA . GLU A 1 75 ? 9.601 9.432 8.135 1.00 67.06 75 GLU A CA 1
ATOM 584 C C . GLU A 1 75 ? 8.557 8.646 7.336 1.00 67.06 75 GLU A C 1
ATOM 586 O O . GLU A 1 75 ? 7.760 9.201 6.579 1.00 67.06 75 GLU A O 1
ATOM 591 N N . SER A 1 76 ? 8.579 7.324 7.482 1.00 73.06 76 SER A N 1
ATOM 592 C CA . SER A 1 76 ? 7.571 6.453 6.890 1.00 73.06 76 SER A CA 1
ATOM 593 C C . SER A 1 76 ? 6.483 6.197 7.924 1.00 73.06 76 SER A C 1
ATOM 595 O O . SER A 1 76 ? 6.762 5.941 9.093 1.00 73.06 76 SER A O 1
ATOM 597 N N . SER A 1 77 ? 5.224 6.294 7.507 1.00 81.56 77 SER A N 1
ATOM 598 C CA . SER A 1 77 ? 4.074 5.984 8.358 1.00 81.56 77 SER A CA 1
ATOM 599 C C . SER A 1 77 ? 3.382 4.733 7.845 1.00 81.56 77 SER A C 1
ATOM 601 O O . SER A 1 77 ? 3.213 4.574 6.638 1.00 81.56 77 SER A O 1
ATOM 603 N N . TYR A 1 78 ? 2.968 3.865 8.758 1.00 82.88 78 TYR A N 1
ATOM 604 C CA . TYR A 1 78 ? 2.166 2.683 8.460 1.00 82.88 78 TYR A CA 1
ATOM 605 C C . TYR A 1 78 ? 0.984 2.608 9.418 1.00 82.88 78 TYR A C 1
ATOM 607 O O . TYR A 1 78 ? 0.992 3.212 10.495 1.00 82.88 78 TYR A O 1
ATOM 615 N N . LEU A 1 79 ? -0.043 1.871 9.009 1.00 87.50 79 LEU A N 1
ATOM 616 C CA . LEU A 1 79 ? -1.159 1.551 9.883 1.00 87.50 79 LEU A CA 1
ATOM 617 C C . LEU A 1 79 ? -0.783 0.337 10.728 1.00 87.50 79 LEU A C 1
ATOM 619 O O . LEU A 1 79 ? -0.468 -0.718 10.184 1.00 87.50 79 LEU A O 1
ATOM 623 N N . THR A 1 80 ? -0.834 0.469 12.048 1.00 87.94 80 THR A N 1
ATOM 624 C CA . THR A 1 80 ? -0.836 -0.684 12.948 1.00 87.94 80 THR A CA 1
ATOM 625 C C . THR A 1 80 ? -2.260 -1.188 13.103 1.00 87.94 80 THR A C 1
ATOM 627 O O . THR A 1 80 ? -3.221 -0.420 13.007 1.00 87.94 80 THR A O 1
ATOM 630 N N . ASP A 1 81 ? -2.393 -2.483 13.379 1.00 90.25 81 ASP A N 1
ATOM 631 C CA . ASP A 1 81 ? -3.670 -3.104 13.733 1.00 90.25 81 ASP A CA 1
ATOM 632 C C . ASP A 1 81 ? -4.720 -3.081 12.588 1.00 90.25 81 ASP A C 1
ATOM 634 O O . ASP A 1 81 ? -5.923 -3.276 12.791 1.00 90.25 81 ASP A O 1
ATOM 638 N N . PHE A 1 82 ? -4.264 -2.878 11.342 1.00 91.12 82 PHE A N 1
ATOM 639 C CA . PHE A 1 82 ? -5.081 -2.886 10.122 1.00 91.12 82 PHE A CA 1
ATOM 640 C C . PHE A 1 82 ? -5.219 -4.300 9.540 1.00 91.12 82 PHE A C 1
ATOM 642 O O . PHE A 1 82 ? -4.747 -4.617 8.453 1.00 91.12 82 PHE A O 1
ATOM 649 N N . HIS A 1 83 ? -5.850 -5.183 10.307 1.00 91.31 83 HIS A N 1
ATOM 650 C CA . HIS A 1 83 ? -5.929 -6.604 9.977 1.00 91.31 83 HIS A CA 1
ATOM 651 C C . HIS A 1 83 ? -6.988 -6.949 8.920 1.00 91.31 83 HIS A C 1
ATOM 653 O O . HIS A 1 83 ? -8.062 -6.338 8.851 1.00 91.31 83 HIS A O 1
ATOM 659 N N . GLY A 1 84 ? -6.697 -8.007 8.153 1.00 91.38 84 GLY A N 1
ATOM 660 C CA . GLY A 1 84 ? -7.603 -8.613 7.172 1.00 91.38 84 GLY A CA 1
ATOM 661 C C . GLY A 1 84 ? -7.739 -7.838 5.860 1.00 91.38 84 GLY A C 1
ATOM 662 O O . GLY A 1 84 ? -8.556 -8.218 5.025 1.00 91.38 84 GLY A O 1
ATOM 663 N N . ARG A 1 85 ? -6.964 -6.765 5.681 1.00 92.00 85 ARG A N 1
ATOM 664 C CA . ARG A 1 85 ? -6.922 -5.930 4.478 1.00 92.00 85 ARG A CA 1
ATOM 665 C C . ARG A 1 85 ? -5.473 -5.591 4.159 1.00 92.00 85 ARG A C 1
ATOM 667 O O . ARG A 1 85 ? -4.641 -5.549 5.061 1.00 92.00 85 ARG A O 1
ATOM 674 N N . VAL A 1 86 ? -5.180 -5.308 2.897 1.00 91.44 86 VAL A N 1
ATOM 675 C CA . VAL A 1 86 ? -3.848 -4.874 2.465 1.00 91.44 86 VAL A CA 1
ATOM 676 C C . VAL A 1 86 ? -3.871 -3.374 2.214 1.00 91.44 86 VAL A C 1
ATOM 678 O O . VAL A 1 86 ? -4.693 -2.884 1.443 1.00 91.44 86 VAL A O 1
ATOM 681 N N . LEU A 1 87 ? -2.968 -2.632 2.855 1.00 91.25 87 LEU A N 1
ATOM 682 C CA . LEU A 1 87 ? -2.716 -1.239 2.503 1.00 91.25 87 LEU A CA 1
ATOM 683 C C . LEU A 1 87 ? -1.631 -1.179 1.429 1.00 91.25 87 LEU A C 1
ATOM 685 O O . LEU A 1 87 ? -0.520 -1.664 1.630 1.00 91.25 87 LEU A O 1
ATOM 689 N N . LEU A 1 88 ? -1.946 -0.528 0.319 1.00 90.75 88 LEU A N 1
ATOM 690 C CA . LEU A 1 88 ? -1.056 -0.386 -0.818 1.00 90.75 88 LEU A CA 1
ATOM 691 C C . LEU A 1 88 ? -0.936 1.102 -1.176 1.00 90.75 88 LEU A C 1
ATOM 693 O O . LEU A 1 88 ? -1.775 1.674 -1.879 1.00 90.75 88 LEU A O 1
ATOM 697 N N . ASP A 1 89 ? 0.105 1.737 -0.633 1.00 90.81 89 ASP A N 1
ATOM 698 C CA . ASP A 1 89 ? 0.379 3.163 -0.827 1.00 90.81 89 ASP A CA 1
ATOM 699 C C . ASP A 1 89 ? 1.149 3.398 -2.132 1.00 90.81 89 ASP A C 1
ATOM 701 O O . ASP A 1 89 ? 2.298 2.975 -2.297 1.00 90.81 89 ASP A O 1
ATOM 705 N N . VAL A 1 90 ? 0.508 4.110 -3.057 1.00 92.06 90 VAL A N 1
ATOM 706 C CA . VAL A 1 90 ? 1.037 4.393 -4.393 1.00 92.06 90 VAL A CA 1
ATOM 707 C C . VAL A 1 90 ? 2.335 5.191 -4.311 1.00 92.06 90 VAL A C 1
ATOM 709 O O . VAL A 1 90 ? 3.247 4.935 -5.095 1.00 92.06 90 VAL A O 1
ATOM 712 N N . LYS A 1 91 ? 2.487 6.098 -3.335 1.00 91.38 91 LYS A N 1
ATOM 713 C CA . LYS A 1 91 ? 3.730 6.869 -3.193 1.00 91.38 91 LYS A CA 1
ATOM 714 C C . LYS A 1 91 ? 4.923 5.949 -2.949 1.00 91.38 91 LYS A C 1
ATOM 716 O O . LYS A 1 91 ? 5.966 6.120 -3.576 1.00 91.38 91 LYS A O 1
ATOM 721 N N . LYS A 1 92 ? 4.764 4.951 -2.074 1.00 87.38 92 LYS A N 1
ATOM 722 C CA . LYS A 1 92 ? 5.834 3.998 -1.733 1.00 87.38 92 LYS A CA 1
ATOM 723 C C . LYS A 1 92 ? 6.203 3.111 -2.916 1.00 87.38 92 LYS A C 1
ATOM 725 O O . LYS A 1 92 ? 7.378 2.815 -3.118 1.00 87.38 92 LYS A O 1
ATOM 730 N N . ILE A 1 93 ? 5.221 2.753 -3.734 1.00 89.12 93 ILE A N 1
ATOM 731 C CA . ILE A 1 93 ? 5.446 1.995 -4.967 1.00 89.12 93 ILE A CA 1
ATOM 732 C C . ILE A 1 93 ? 6.239 2.817 -5.978 1.00 89.12 93 ILE A C 1
ATOM 734 O O . ILE A 1 93 ? 7.234 2.331 -6.514 1.00 89.12 93 ILE A O 1
ATOM 738 N N . VAL A 1 94 ? 5.856 4.079 -6.197 1.00 90.75 94 VAL A N 1
ATOM 739 C CA . VAL A 1 94 ? 6.587 4.973 -7.106 1.00 90.75 94 VAL A CA 1
ATOM 740 C C . VAL A 1 94 ? 8.020 5.186 -6.613 1.00 90.75 94 VAL A C 1
ATOM 742 O O . VAL A 1 94 ? 8.947 5.037 -7.404 1.00 90.75 94 VAL A O 1
ATOM 745 N N . GLN A 1 95 ? 8.219 5.435 -5.314 1.00 88.06 95 GLN A N 1
ATOM 746 C CA . GLN A 1 95 ? 9.549 5.567 -4.697 1.00 88.06 95 GLN A CA 1
ATOM 747 C C . GLN A 1 95 ? 10.428 4.321 -4.874 1.00 88.06 95 GLN A C 1
ATOM 749 O O . GLN A 1 95 ? 11.641 4.439 -5.037 1.00 88.06 95 GLN A O 1
ATOM 754 N N . GLY A 1 96 ? 9.831 3.127 -4.828 1.00 83.62 96 GLY A N 1
ATOM 755 C CA . GLY A 1 96 ? 10.551 1.869 -5.015 1.00 83.62 96 GLY A CA 1
ATOM 756 C C . GLY A 1 96 ? 10.923 1.576 -6.470 1.00 83.62 96 GLY A C 1
ATOM 757 O O . GLY A 1 96 ? 11.950 0.946 -6.717 1.00 83.62 96 GLY A O 1
ATOM 758 N N . ALA A 1 97 ? 10.109 2.025 -7.428 1.00 86.69 97 ALA A N 1
ATOM 759 C CA . ALA A 1 97 ? 10.231 1.633 -8.833 1.00 86.69 97 ALA A CA 1
ATOM 760 C C . ALA A 1 97 ? 10.846 2.705 -9.747 1.00 86.69 97 ALA A C 1
ATOM 762 O O . ALA A 1 97 ? 11.460 2.372 -10.762 1.00 86.69 97 ALA A O 1
ATOM 763 N N . ARG A 1 98 ? 10.673 3.996 -9.439 1.00 86.44 98 ARG A N 1
ATOM 764 C CA . ARG A 1 98 ? 11.095 5.113 -10.295 1.00 86.44 98 ARG A CA 1
ATOM 765 C C . ARG A 1 98 ? 11.964 6.088 -9.514 1.00 86.44 98 ARG A C 1
ATOM 767 O O . ARG A 1 98 ? 11.679 6.408 -8.368 1.00 86.44 98 ARG A O 1
ATOM 774 N N . LYS A 1 99 ? 13.010 6.597 -10.167 1.00 88.00 99 LYS A N 1
ATOM 775 C CA . LYS A 1 99 ? 13.833 7.690 -9.640 1.00 88.00 99 LYS A CA 1
ATOM 776 C C . LYS A 1 99 ? 13.271 9.007 -10.156 1.00 88.00 99 LYS A C 1
ATOM 778 O O . LYS A 1 99 ? 13.540 9.373 -11.295 1.00 88.00 99 LYS A O 1
ATOM 783 N N . LEU A 1 100 ? 12.473 9.667 -9.327 1.00 86.31 100 LEU A N 1
ATOM 784 C CA . LEU A 1 100 ? 11.945 11.005 -9.588 1.00 86.31 100 LEU A CA 1
ATOM 785 C C . LEU A 1 100 ? 12.685 12.035 -8.729 1.00 86.31 100 LEU A C 1
ATOM 787 O O . LEU A 1 100 ? 13.249 11.686 -7.689 1.00 86.31 100 LEU A O 1
ATOM 791 N N . GLU A 1 101 ? 12.670 13.297 -9.159 1.00 85.38 101 GLU A N 1
ATOM 792 C CA . GLU A 1 101 ? 13.190 14.416 -8.361 1.00 85.38 101 GLU A CA 1
ATOM 793 C C . GLU A 1 101 ? 12.317 14.657 -7.124 1.00 85.38 101 GLU A C 1
ATOM 795 O O . GLU A 1 101 ? 12.815 14.768 -6.003 1.00 85.38 101 GLU A O 1
ATOM 800 N N . THR A 1 102 ? 11.000 14.667 -7.327 1.00 86.19 102 THR A N 1
ATOM 801 C CA . THR A 1 102 ? 9.975 14.833 -6.297 1.00 86.19 102 THR A CA 1
ATOM 802 C C . THR A 1 102 ? 8.946 13.711 -6.387 1.00 86.19 102 THR A C 1
ATOM 804 O O . THR A 1 102 ? 8.628 13.201 -7.459 1.00 86.19 102 THR A O 1
ATOM 807 N N . TYR A 1 103 ? 8.408 13.327 -5.228 1.00 89.25 103 TYR A N 1
ATOM 808 C CA . TYR A 1 103 ? 7.391 12.278 -5.095 1.00 89.25 103 TYR A CA 1
ATOM 809 C C . TYR A 1 103 ? 6.083 12.851 -4.547 1.00 89.25 103 TYR A C 1
ATOM 811 O O . TYR A 1 103 ? 5.446 12.244 -3.680 1.00 89.25 103 TYR A O 1
ATOM 819 N N . ASP A 1 104 ? 5.677 14.034 -4.997 1.00 88.75 104 ASP A N 1
ATOM 820 C CA . ASP A 1 104 ? 4.297 14.472 -4.817 1.00 88.75 104 ASP A CA 1
ATOM 821 C C . ASP A 1 104 ? 3.396 13.791 -5.865 1.00 88.75 104 ASP A C 1
ATOM 823 O O . ASP A 1 104 ? 3.865 13.160 -6.815 1.00 88.75 104 ASP A O 1
ATOM 827 N N . LEU A 1 105 ? 2.077 13.845 -5.672 1.00 88.00 105 LEU A N 1
ATOM 828 C CA . LEU A 1 105 ? 1.162 13.160 -6.587 1.00 88.00 105 LEU A CA 1
ATOM 829 C C . LEU A 1 105 ? 1.251 13.728 -8.010 1.00 88.00 105 LEU A C 1
ATOM 831 O O . LEU A 1 105 ? 1.064 12.980 -8.966 1.00 88.00 105 LEU A O 1
ATOM 835 N N . GLN A 1 106 ? 1.523 15.027 -8.158 1.00 85.00 106 GLN A N 1
ATOM 836 C CA . GLN A 1 106 ? 1.598 15.663 -9.468 1.00 85.00 106 GLN A CA 1
ATOM 837 C C . GLN A 1 106 ? 2.831 15.185 -10.239 1.00 85.00 106 GLN A C 1
ATOM 839 O O . GLN A 1 106 ? 2.662 14.604 -11.307 1.00 85.00 106 GLN A O 1
ATOM 844 N N . SER A 1 107 ? 4.036 15.342 -9.689 1.00 87.25 107 SER A N 1
ATOM 845 C CA . SER A 1 107 ? 5.277 14.901 -10.329 1.00 87.25 107 SER A CA 1
ATOM 846 C C . SER A 1 107 ? 5.301 13.390 -10.538 1.00 87.25 107 SER A C 1
ATOM 848 O O . SER A 1 107 ? 5.747 12.931 -11.585 1.00 87.25 107 SER A O 1
ATOM 850 N N . SER A 1 108 ? 4.743 12.601 -9.613 1.00 89.88 108 SER A N 1
ATOM 851 C CA . SER A 1 108 ? 4.576 11.157 -9.823 1.00 89.88 108 SER A CA 1
ATOM 852 C C . SER A 1 108 ? 3.608 10.834 -10.961 1.00 89.88 108 SER A C 1
ATOM 854 O O . SER A 1 108 ? 3.863 9.914 -11.734 1.00 89.88 108 SER A O 1
ATOM 856 N N . SER A 1 109 ? 2.510 11.583 -11.100 1.00 87.62 109 SER A N 1
ATOM 857 C CA . SER A 1 109 ? 1.574 11.401 -12.219 1.00 87.62 109 SER A CA 1
ATOM 858 C C . SER A 1 109 ? 2.228 11.761 -13.549 1.00 87.62 109 SER A C 1
ATOM 860 O O . SER A 1 109 ? 2.096 11.013 -14.509 1.00 87.62 109 SER A O 1
ATOM 862 N N . GLU A 1 110 ? 2.953 12.877 -13.610 1.00 86.94 110 GLU A N 1
ATOM 863 C CA . GLU A 1 110 ? 3.664 13.322 -14.812 1.00 86.94 110 GLU A CA 1
ATOM 864 C C . GLU A 1 110 ? 4.769 12.322 -15.191 1.00 86.94 110 GLU A C 1
ATOM 866 O O . GLU A 1 110 ? 4.819 11.855 -16.328 1.00 86.94 110 GLU A O 1
ATOM 871 N N . GLY A 1 111 ? 5.589 11.910 -14.220 1.00 87.88 111 GLY A N 1
ATOM 872 C CA . GLY A 1 111 ? 6.713 10.999 -14.432 1.00 87.88 111 GLY A CA 1
ATOM 873 C C . GLY A 1 111 ? 6.322 9.554 -14.755 1.00 87.88 111 GLY A C 1
ATOM 874 O O . GLY A 1 111 ? 7.065 8.871 -15.457 1.00 87.88 111 GLY A O 1
ATOM 875 N N . VAL A 1 112 ? 5.175 9.065 -14.264 1.00 88.25 112 VAL A N 1
ATOM 876 C CA . VAL A 1 112 ? 4.706 7.693 -14.546 1.00 88.25 112 VAL A CA 1
ATOM 877 C C . VAL A 1 112 ? 3.775 7.640 -15.753 1.00 88.25 112 VAL A C 1
ATOM 879 O O . VAL A 1 112 ? 3.898 6.732 -16.570 1.00 88.25 112 VAL A O 1
ATOM 882 N N . LEU A 1 113 ? 2.833 8.579 -15.865 1.00 85.56 113 LEU A N 1
ATOM 883 C CA . LEU A 1 113 ? 1.792 8.542 -16.897 1.00 85.56 113 LEU A CA 1
ATOM 884 C C . LEU A 1 113 ? 2.185 9.311 -18.166 1.00 85.56 113 LEU A C 1
ATOM 886 O O . LEU A 1 113 ? 1.450 9.256 -19.148 1.00 85.56 113 LEU A O 1
ATOM 890 N N . GLY A 1 114 ? 3.296 10.059 -18.153 1.00 76.44 114 GLY A N 1
ATOM 891 C CA . GLY A 1 114 ? 3.709 10.905 -19.279 1.00 76.44 114 GLY A CA 1
ATOM 892 C C . GLY A 1 114 ? 2.714 12.030 -19.579 1.00 76.44 114 GLY A C 1
ATOM 893 O O . GLY A 1 114 ? 2.677 12.562 -20.688 1.00 76.44 114 GLY A O 1
ATOM 894 N N . LEU A 1 115 ? 1.859 12.372 -18.610 1.00 65.81 115 LEU A N 1
ATOM 895 C CA . LEU A 1 115 ? 0.873 13.434 -18.753 1.00 65.81 115 LEU A CA 1
ATOM 896 C C . LEU A 1 115 ? 1.602 14.780 -18.706 1.00 65.81 115 LEU A C 1
ATOM 898 O O . LEU A 1 115 ? 1.850 15.305 -17.628 1.00 65.81 115 LEU A O 1
ATOM 902 N N . ASN A 1 116 ? 1.922 15.353 -19.866 1.00 56.25 116 ASN A N 1
ATOM 903 C CA . ASN A 1 116 ? 2.413 16.729 -19.976 1.00 56.25 116 ASN A CA 1
ATOM 904 C C . ASN A 1 116 ? 1.316 17.695 -19.491 1.00 56.25 116 ASN A C 1
ATOM 906 O O . ASN A 1 116 ? 0.410 18.028 -20.246 1.00 56.25 116 ASN A O 1
ATOM 910 N N . SER A 1 117 ? 1.350 18.056 -18.205 1.00 51.34 117 SER A N 1
ATOM 911 C CA . SER A 1 117 ? 0.508 19.032 -17.494 1.00 51.34 117 SER A CA 1
ATOM 912 C C . SER A 1 117 ? -0.753 19.552 -18.222 1.00 51.34 117 SER A C 1
ATOM 914 O O . SER A 1 117 ? -0.735 20.615 -18.842 1.00 51.34 117 SER A O 1
ATOM 916 N N . PRO A 1 118 ? -1.917 18.910 -18.006 1.00 48.94 118 PRO A N 1
ATOM 917 C CA . PRO A 1 118 ? -3.199 19.605 -17.951 1.00 48.94 118 PRO A CA 1
ATOM 918 C C . PRO A 1 118 ? -3.797 19.526 -16.539 1.00 48.94 118 PRO A C 1
ATOM 920 O O . PRO A 1 118 ? -4.950 19.884 -16.321 1.00 48.94 118 PRO A O 1
ATOM 923 N N . VAL A 1 119 ? -3.032 19.045 -15.555 1.00 51.38 119 VAL A N 1
ATOM 924 C CA . VAL A 1 119 ? -3.485 18.855 -14.174 1.00 51.38 119 VAL A CA 1
ATOM 925 C C . VAL A 1 119 ? -3.594 20.189 -13.441 1.00 51.38 119 VAL A C 1
ATOM 927 O O . VAL A 1 119 ? -4.558 20.382 -12.711 1.00 51.38 119 VAL A O 1
ATOM 930 N N . SER A 1 120 ? -2.707 21.157 -13.700 1.00 51.12 120 SER A N 1
ATOM 931 C CA . SER A 1 120 ? -2.848 22.518 -13.158 1.00 51.12 120 SER A CA 1
ATOM 932 C C . SER A 1 120 ? -4.108 23.228 -13.687 1.00 51.12 120 SER A C 1
ATOM 934 O O . SER A 1 120 ? -4.764 23.962 -12.947 1.00 51.12 120 SER A O 1
ATOM 936 N N . LEU A 1 121 ? -4.504 22.955 -14.937 1.00 48.75 121 LEU A N 1
ATOM 937 C CA . LEU A 1 121 ? -5.728 23.460 -15.569 1.00 48.75 121 LEU A CA 1
ATOM 938 C C . LEU A 1 121 ? -6.978 22.692 -15.121 1.00 48.75 121 LEU A C 1
ATOM 940 O O . LEU A 1 121 ? -7.997 23.321 -14.851 1.00 48.75 121 LEU A O 1
ATOM 944 N N . ALA A 1 122 ? -6.901 21.370 -14.956 1.00 52.50 122 ALA A N 1
ATOM 945 C CA . ALA A 1 122 ? -7.992 20.556 -14.426 1.00 52.50 122 ALA A CA 1
ATOM 946 C C . ALA A 1 122 ? -8.245 20.851 -12.939 1.00 52.50 122 ALA A C 1
ATOM 948 O O . ALA A 1 122 ? -9.393 21.031 -12.558 1.00 52.50 122 ALA A O 1
ATOM 949 N N . LEU A 1 123 ? -7.200 21.010 -12.117 1.00 51.22 123 LEU A N 1
ATOM 950 C CA . LEU A 1 123 ? -7.288 21.460 -10.721 1.00 51.22 123 LEU A CA 1
ATOM 951 C C . LEU A 1 123 ? -7.877 22.870 -10.613 1.00 51.22 123 LEU A C 1
ATOM 953 O O . LEU A 1 123 ? -8.725 23.105 -9.755 1.00 51.22 123 LEU A O 1
ATOM 957 N N . LYS A 1 124 ? -7.498 23.801 -11.503 1.00 50.72 124 LYS A N 1
ATOM 958 C CA . LYS A 1 124 ? -8.102 25.146 -11.571 1.00 50.72 124 LYS A CA 1
ATOM 959 C C . LYS A 1 124 ? -9.557 25.118 -12.058 1.00 50.72 124 LYS A C 1
ATOM 961 O O . LYS A 1 124 ? -10.385 25.849 -11.518 1.00 50.72 124 LYS A O 1
ATOM 966 N N . ALA A 1 125 ? -9.899 24.265 -13.023 1.00 50.47 125 ALA A N 1
ATOM 967 C CA . ALA A 1 125 ? -11.271 24.088 -13.509 1.00 50.47 125 ALA A CA 1
ATOM 968 C C . ALA A 1 125 ? -12.177 23.413 -12.463 1.00 50.47 125 ALA A C 1
ATOM 970 O O . ALA A 1 125 ? -13.357 23.735 -12.346 1.00 50.47 125 ALA A O 1
ATOM 971 N N . VAL A 1 126 ? -11.604 22.517 -11.662 1.00 52.34 126 VAL A N 1
ATOM 972 C CA . VAL A 1 126 ? -12.255 21.804 -10.562 1.00 52.34 126 VAL A CA 1
ATOM 973 C C . VAL A 1 126 ? -12.387 22.665 -9.304 1.00 52.34 126 VAL A C 1
ATOM 975 O O . VAL A 1 126 ? -13.393 22.553 -8.608 1.00 52.34 126 VAL A O 1
ATOM 978 N N . SER A 1 127 ? -11.441 23.573 -9.048 1.00 51.41 127 SER A N 1
ATOM 979 C CA . SER A 1 127 ? -11.504 24.554 -7.954 1.00 51.41 127 SER A CA 1
ATOM 980 C C . SER A 1 127 ? -12.805 25.375 -7.984 1.00 51.41 127 SER A C 1
ATOM 982 O O . SER A 1 127 ? -13.385 25.664 -6.939 1.00 51.41 127 SER A O 1
ATOM 984 N N . LYS A 1 128 ? -13.367 25.629 -9.178 1.00 53.16 128 LYS A N 1
ATOM 985 C CA . LYS A 1 128 ? -14.679 26.287 -9.342 1.00 53.16 128 LYS A CA 1
ATOM 986 C C . LYS A 1 128 ? -15.883 25.461 -8.850 1.00 53.16 128 LYS A C 1
ATOM 988 O O . LYS A 1 128 ? -16.953 26.030 -8.676 1.00 53.16 128 LYS A O 1
ATOM 993 N N . LYS A 1 129 ? -15.741 24.146 -8.629 1.00 53.69 129 LYS A N 1
ATOM 994 C CA . LYS A 1 129 ? -16.805 23.222 -8.171 1.00 53.69 129 LYS A CA 1
ATOM 995 C C . LYS A 1 129 ? -16.627 22.732 -6.718 1.00 53.69 129 LYS A C 1
ATO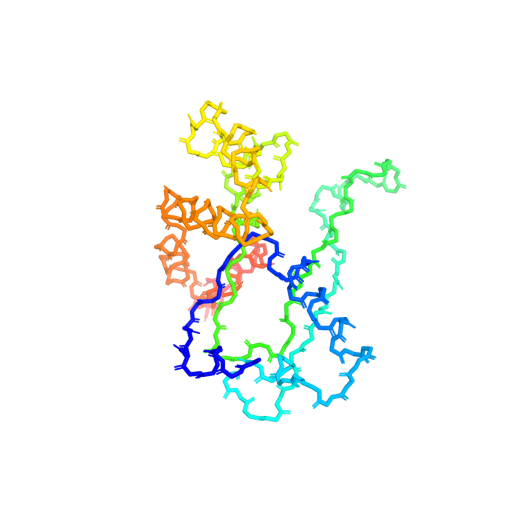M 997 O O . LYS A 1 129 ? -17.368 21.856 -6.279 1.00 53.69 129 LYS A O 1
ATOM 1002 N N . GLY A 1 130 ? -15.684 23.299 -5.958 1.00 57.28 130 GLY A N 1
ATOM 1003 C CA . GLY A 1 130 ? -15.440 22.959 -4.548 1.00 57.28 130 GLY A CA 1
ATOM 1004 C C . GLY A 1 130 ? -14.505 21.757 -4.325 1.00 57.28 130 GLY A C 1
ATOM 1005 O O . GLY A 1 130 ? -14.048 21.106 -5.264 1.00 57.28 130 GLY A O 1
ATOM 1006 N N . GLY A 1 131 ? -14.208 21.452 -3.052 1.00 65.25 131 GLY A N 1
ATOM 1007 C CA . GLY A 1 131 ? -13.186 20.470 -2.637 1.00 65.25 131 GLY A CA 1
ATOM 1008 C C . GLY A 1 131 ? -13.390 19.025 -3.124 1.00 65.25 131 GLY A C 1
ATOM 1009 O O . GLY A 1 131 ? -12.441 18.242 -3.139 1.00 65.25 131 GLY A O 1
ATOM 1010 N N . TYR A 1 132 ? -14.590 18.669 -3.587 1.00 71.94 132 TYR A N 1
ATOM 1011 C CA . TYR A 1 132 ? -14.919 17.322 -4.064 1.00 71.94 132 TYR A CA 1
ATOM 1012 C C . TYR A 1 132 ? -14.150 16.910 -5.314 1.00 71.94 132 TYR A C 1
ATOM 1014 O O . TYR A 1 132 ? -13.691 15.773 -5.409 1.00 71.94 132 TYR A O 1
ATOM 1022 N N . GLY A 1 133 ? -13.976 17.810 -6.282 1.00 74.50 133 GLY A N 1
ATOM 1023 C CA . GLY A 1 133 ? -13.305 17.402 -7.511 1.00 74.50 133 GLY A CA 1
ATOM 1024 C C . GLY A 1 133 ? -11.800 17.192 -7.315 1.00 74.50 133 GLY A C 1
ATOM 1025 O O . GLY A 1 133 ? -11.214 16.386 -8.033 1.00 74.50 133 GLY A O 1
ATOM 1026 N N . LEU A 1 134 ? -11.176 17.852 -6.327 1.00 77.31 134 LEU A N 1
ATOM 1027 C CA . LEU A 1 134 ? -9.789 17.565 -5.951 1.00 77.31 134 LEU A CA 1
ATOM 1028 C C . LEU A 1 134 ? -9.665 16.126 -5.441 1.00 77.31 134 LEU A C 1
ATOM 1030 O O . LEU A 1 134 ? -8.748 15.415 -5.843 1.00 77.31 134 LEU A O 1
ATOM 1034 N N . ALA A 1 135 ? -10.601 15.682 -4.597 1.00 79.12 135 ALA A N 1
ATOM 1035 C CA . ALA A 1 135 ? -10.623 14.310 -4.098 1.00 79.12 135 ALA A CA 1
ATOM 1036 C C . ALA A 1 135 ? -10.791 13.298 -5.244 1.00 79.12 135 ALA A C 1
ATOM 1038 O O . ALA A 1 135 ? -10.014 12.352 -5.342 1.00 79.12 135 ALA A O 1
ATOM 1039 N N . VAL A 1 136 ? -11.730 13.546 -6.167 1.00 82.62 136 VAL A N 1
ATOM 1040 C CA . VAL A 1 136 ? -11.939 12.690 -7.350 1.00 82.62 136 VAL A CA 1
ATOM 1041 C C . VAL A 1 136 ? -10.684 12.624 -8.219 1.00 82.62 136 VAL A C 1
ATOM 1043 O O . VAL A 1 136 ? -10.282 11.537 -8.636 1.00 82.62 136 VAL A O 1
ATOM 1046 N N . TRP A 1 137 ? -10.040 13.766 -8.474 1.00 82.56 137 TRP A N 1
ATOM 1047 C CA . TRP A 1 137 ? -8.798 13.809 -9.240 1.00 82.56 137 TRP A CA 1
ATOM 1048 C C . TRP A 1 137 ? -7.689 13.004 -8.553 1.00 82.56 137 TRP A C 1
ATOM 1050 O O . TRP A 1 137 ? -7.063 12.166 -9.201 1.00 82.56 137 TRP A O 1
ATOM 1060 N N . ARG A 1 138 ? -7.497 13.184 -7.238 1.00 85.38 138 ARG A N 1
ATOM 1061 C CA . ARG A 1 138 ? -6.488 12.444 -6.464 1.00 85.38 138 ARG A CA 1
ATOM 1062 C C . ARG A 1 138 ? -6.712 10.934 -6.527 1.00 85.38 138 ARG A C 1
ATOM 1064 O O . ARG A 1 138 ? -5.768 10.189 -6.798 1.00 85.38 138 ARG A O 1
ATOM 1071 N N . SER A 1 139 ? -7.948 10.480 -6.316 1.00 86.25 139 SER A N 1
ATOM 1072 C CA . SER A 1 139 ? -8.303 9.059 -6.392 1.00 86.25 139 SER A CA 1
ATOM 1073 C C . SER A 1 139 ? -8.079 8.494 -7.794 1.00 86.25 139 SER A C 1
ATOM 1075 O O . SER A 1 139 ? -7.500 7.418 -7.936 1.00 86.25 139 SER A O 1
ATOM 1077 N N . ARG A 1 140 ? -8.467 9.238 -8.839 1.00 87.69 140 ARG A N 1
ATOM 1078 C CA . ARG A 1 140 ? -8.283 8.817 -10.233 1.00 87.69 140 ARG A CA 1
ATOM 1079 C C . ARG A 1 140 ? -6.809 8.718 -10.616 1.00 87.69 140 ARG A C 1
ATOM 1081 O O . ARG A 1 140 ? -6.413 7.707 -11.184 1.00 87.69 140 ARG A O 1
ATOM 1088 N N . ALA A 1 141 ? -6.009 9.732 -10.292 1.00 87.00 141 ALA A N 1
ATOM 1089 C CA . ALA A 1 141 ? -4.577 9.740 -10.583 1.00 87.00 141 ALA A CA 1
ATOM 1090 C C . ALA A 1 141 ? -3.864 8.575 -9.879 1.00 87.00 141 ALA A C 1
ATOM 1092 O O . ALA A 1 141 ? -3.122 7.830 -10.514 1.00 87.00 141 ALA A O 1
ATOM 1093 N N . SER A 1 142 ? -4.171 8.348 -8.597 1.00 90.69 142 SER A N 1
ATOM 1094 C CA . SER A 1 142 ? -3.608 7.233 -7.822 1.00 90.69 142 SER A CA 1
ATOM 1095 C C . SER A 1 142 ? -3.919 5.876 -8.462 1.00 90.69 142 SER A C 1
ATOM 1097 O O . SER A 1 142 ? -3.026 5.049 -8.625 1.00 90.69 142 SER A O 1
ATOM 1099 N N . TYR A 1 143 ? -5.172 5.665 -8.877 1.00 91.19 143 TYR A N 1
ATOM 1100 C CA . TYR A 1 143 ? -5.591 4.442 -9.560 1.00 91.19 143 TYR A CA 1
ATOM 1101 C C . TYR A 1 143 ? -4.906 4.263 -10.924 1.00 91.19 143 TYR A C 1
ATOM 1103 O O . TYR A 1 143 ? -4.464 3.167 -11.256 1.00 91.19 143 TYR A O 1
ATOM 1111 N N . GLN A 1 144 ? -4.775 5.335 -11.711 1.00 90.94 144 GLN A N 1
ATOM 1112 C CA . GLN A 1 144 ? -4.103 5.277 -13.011 1.00 90.94 144 GLN A CA 1
ATOM 1113 C C . GLN A 1 144 ? -2.619 4.932 -12.876 1.00 90.94 144 GLN A C 1
ATOM 1115 O O . GLN A 1 144 ? -2.130 4.098 -13.637 1.00 90.94 144 GLN A O 1
ATOM 1120 N N . ILE A 1 145 ? -1.916 5.521 -11.904 1.00 91.81 145 ILE A N 1
ATOM 1121 C CA . ILE A 1 145 ? -0.514 5.189 -11.608 1.00 91.81 145 ILE A CA 1
ATOM 1122 C C . ILE A 1 145 ? -0.399 3.711 -11.232 1.00 91.81 145 ILE A C 1
ATOM 1124 O O . ILE A 1 145 ? 0.390 2.987 -11.835 1.00 91.81 145 ILE A O 1
ATOM 1128 N N . LEU A 1 146 ? -1.228 3.253 -10.289 1.00 92.31 146 LEU A N 1
ATOM 1129 C CA . LEU A 1 146 ? -1.262 1.863 -9.840 1.00 92.31 146 LEU A CA 1
ATOM 1130 C C . LEU A 1 146 ? -1.436 0.883 -11.011 1.00 92.31 146 LEU A C 1
ATOM 1132 O O . LEU A 1 146 ? -0.698 -0.095 -11.115 1.00 92.31 146 LEU A O 1
ATOM 1136 N N . ASN A 1 147 ? -2.408 1.161 -11.884 1.00 92.19 147 ASN A N 1
ATOM 1137 C CA . ASN A 1 147 ? -2.731 0.312 -13.025 1.00 92.19 147 ASN A CA 1
ATOM 1138 C C . ASN A 1 147 ? -1.619 0.323 -14.083 1.00 92.19 147 ASN A C 1
ATOM 1140 O O . ASN A 1 147 ? -1.248 -0.725 -14.598 1.00 92.19 147 ASN A O 1
ATOM 1144 N N . THR A 1 148 ? -1.049 1.496 -14.369 1.00 92.00 148 THR A N 1
ATOM 1145 C CA . THR A 1 148 ? 0.038 1.652 -15.354 1.00 92.00 148 THR A CA 1
ATOM 1146 C C . THR A 1 148 ? 1.309 0.937 -14.907 1.00 92.00 148 THR A C 1
ATOM 1148 O O . THR A 1 148 ? 2.031 0.386 -15.727 1.00 92.00 148 THR A O 1
ATOM 1151 N N . MET A 1 149 ? 1.574 0.919 -13.601 1.00 91.50 149 MET A N 1
ATOM 1152 C CA . MET A 1 149 ? 2.714 0.210 -13.026 1.00 91.50 149 MET A CA 1
ATOM 1153 C C . MET A 1 149 ? 2.454 -1.280 -12.794 1.00 91.50 149 MET A C 1
ATOM 1155 O O . MET A 1 149 ? 3.352 -1.950 -12.308 1.00 91.50 149 MET A O 1
ATOM 1159 N N . GLN A 1 150 ? 1.239 -1.780 -13.057 1.00 94.38 150 GLN A N 1
ATOM 1160 C CA . GLN A 1 150 ? 0.833 -3.162 -12.764 1.00 94.38 150 GLN A CA 1
ATOM 1161 C C . GLN A 1 150 ? 1.161 -3.604 -11.324 1.00 94.38 150 GLN A C 1
ATOM 1163 O O . GLN A 1 150 ? 1.380 -4.780 -11.044 1.00 94.38 150 GLN A O 1
ATOM 1168 N N . ALA A 1 151 ? 1.137 -2.658 -10.377 1.00 92.19 151 ALA A N 1
ATOM 1169 C CA . ALA A 1 151 ? 1.766 -2.840 -9.071 1.00 92.19 151 ALA A CA 1
ATOM 1170 C C . ALA A 1 151 ? 1.174 -4.002 -8.259 1.00 92.19 151 ALA A C 1
ATOM 1172 O O . ALA A 1 151 ? 1.888 -4.655 -7.501 1.00 92.19 151 ALA A O 1
ATOM 1173 N N . ILE A 1 152 ? -0.126 -4.281 -8.405 1.00 93.25 152 ILE A N 1
ATOM 1174 C CA . ILE A 1 152 ? -0.772 -5.416 -7.732 1.00 93.25 152 ILE A CA 1
ATOM 1175 C C . ILE A 1 152 ? -0.228 -6.741 -8.276 1.00 93.25 152 ILE A C 1
ATOM 1177 O O . ILE A 1 152 ? 0.132 -7.606 -7.479 1.00 93.25 152 ILE A O 1
ATOM 1181 N N . THR A 1 153 ? -0.145 -6.887 -9.600 1.00 94.88 153 THR A N 1
ATOM 1182 C CA . THR A 1 153 ? 0.370 -8.097 -10.256 1.00 94.88 153 THR A CA 1
ATOM 1183 C C . THR A 1 153 ? 1.799 -8.366 -9.804 1.00 94.88 153 THR A C 1
ATOM 1185 O O . THR A 1 153 ? 2.061 -9.426 -9.240 1.00 94.88 153 THR A O 1
ATOM 1188 N N . ASP A 1 154 ? 2.665 -7.355 -9.890 1.00 92.94 154 ASP A N 1
ATOM 1189 C CA . ASP A 1 154 ? 4.059 -7.443 -9.451 1.00 92.94 154 ASP A CA 1
ATOM 1190 C C . ASP A 1 154 ? 4.171 -7.806 -7.962 1.00 92.94 154 ASP A C 1
ATOM 1192 O O . ASP A 1 154 ? 5.010 -8.621 -7.571 1.00 92.94 154 ASP A O 1
ATOM 1196 N N . THR A 1 155 ? 3.300 -7.245 -7.106 1.00 92.69 155 THR A N 1
ATOM 1197 C CA . THR A 1 155 ? 3.273 -7.592 -5.672 1.00 92.69 155 THR A CA 1
ATOM 1198 C C . THR A 1 155 ? 2.973 -9.071 -5.473 1.00 92.69 155 THR A C 1
ATOM 1200 O O . THR A 1 155 ? 3.611 -9.732 -4.654 1.00 92.69 155 THR A O 1
ATOM 1203 N N . VAL A 1 156 ? 1.958 -9.578 -6.174 1.00 94.75 156 VAL A N 1
ATOM 1204 C CA . VAL A 1 156 ? 1.481 -10.953 -6.018 1.00 94.75 156 VAL A CA 1
ATOM 1205 C C . VAL A 1 156 ? 2.512 -11.933 -6.559 1.00 94.75 156 VAL A C 1
ATOM 1207 O O . VAL A 1 156 ? 2.799 -12.927 -5.893 1.00 94.75 156 VAL A O 1
ATOM 1210 N N . GLU A 1 157 ? 3.102 -11.653 -7.719 1.00 95.69 157 GLU A N 1
ATOM 1211 C CA . GLU A 1 157 ? 4.167 -12.473 -8.299 1.00 95.69 157 GLU A CA 1
ATOM 1212 C C . GLU A 1 157 ? 5.375 -12.550 -7.371 1.00 95.69 157 GLU A C 1
ATOM 1214 O O . GLU A 1 157 ? 5.837 -13.639 -7.028 1.00 95.69 157 GLU A O 1
ATOM 1219 N N . LEU A 1 158 ? 5.833 -11.404 -6.873 1.00 92.88 158 LEU A N 1
ATOM 1220 C CA . LEU A 1 158 ? 6.978 -11.345 -5.980 1.00 92.88 158 LEU A CA 1
ATOM 1221 C C . LEU A 1 158 ? 6.690 -11.979 -4.612 1.00 92.88 158 LEU A C 1
ATOM 1223 O O . LEU A 1 158 ? 7.553 -12.660 -4.051 1.00 92.88 158 LEU A O 1
ATOM 1227 N N . GLY A 1 159 ? 5.481 -11.793 -4.079 1.00 93.94 159 GLY A N 1
ATOM 1228 C CA . GLY A 1 159 ? 5.020 -12.452 -2.858 1.00 93.94 159 GLY A CA 1
ATOM 1229 C C . GLY A 1 159 ? 4.987 -13.973 -3.008 1.00 93.94 159 GLY A C 1
ATOM 1230 O O . GLY A 1 159 ? 5.454 -14.683 -2.123 1.00 93.94 159 GLY A O 1
ATOM 1231 N N . ARG A 1 160 ? 4.529 -14.485 -4.157 1.00 95.19 160 ARG A N 1
ATOM 1232 C CA . ARG A 1 160 ? 4.553 -15.923 -4.472 1.00 95.19 160 ARG A CA 1
ATOM 1233 C C . ARG A 1 160 ? 5.975 -16.456 -4.614 1.00 95.19 160 ARG A C 1
ATOM 1235 O O . ARG A 1 160 ? 6.284 -17.482 -4.021 1.00 95.19 160 ARG A O 1
ATOM 1242 N N . ALA A 1 161 ? 6.832 -15.746 -5.346 1.00 94.56 161 ALA A N 1
ATOM 1243 C CA . ALA A 1 161 ? 8.207 -16.168 -5.598 1.00 94.56 161 ALA A CA 1
ATOM 1244 C C . ALA A 1 161 ? 9.056 -16.200 -4.319 1.00 94.56 161 ALA A C 1
ATOM 1246 O O . ALA A 1 161 ? 9.838 -17.118 -4.117 1.00 94.56 161 ALA A O 1
ATOM 1247 N N . THR A 1 162 ? 8.903 -15.203 -3.443 1.00 93.44 162 THR A N 1
ATOM 1248 C CA . THR A 1 162 ? 9.703 -15.087 -2.207 1.00 93.44 162 THR A CA 1
ATOM 1249 C C . THR A 1 162 ? 9.037 -15.713 -0.990 1.00 93.44 162 THR A C 1
ATOM 1251 O O . THR A 1 162 ? 9.685 -15.934 0.036 1.00 93.44 162 THR A O 1
ATOM 1254 N N . GLY A 1 163 ? 7.731 -15.965 -1.069 1.00 93.06 163 GLY A N 1
ATOM 1255 C CA . GLY A 1 163 ? 6.941 -16.462 0.042 1.00 93.06 163 GLY A CA 1
ATOM 1256 C C . GLY A 1 163 ? 6.619 -15.431 1.127 1.00 93.06 163 GLY A C 1
ATOM 1257 O O . GLY A 1 163 ? 6.173 -15.808 2.211 1.00 93.06 163 GLY A O 1
ATOM 1258 N N . LEU A 1 164 ? 6.867 -14.147 0.868 1.00 93.38 164 LEU A N 1
ATOM 1259 C CA . LEU A 1 164 ? 6.541 -13.065 1.790 1.00 93.38 164 LEU A CA 1
ATOM 1260 C C . LEU A 1 164 ? 5.053 -12.698 1.732 1.00 93.38 164 LEU A C 1
ATOM 1262 O O . LEU A 1 164 ? 4.388 -12.861 0.709 1.00 93.38 164 LEU A O 1
ATOM 1266 N N . SER A 1 165 ? 4.539 -12.123 2.822 1.00 91.25 165 SER A N 1
ATOM 1267 C CA . SER A 1 165 ? 3.216 -11.493 2.806 1.00 91.25 165 SER A CA 1
ATOM 1268 C C . SER A 1 165 ? 3.208 -10.266 1.885 1.00 91.25 165 SER A C 1
ATOM 1270 O O . SER A 1 165 ? 4.220 -9.577 1.740 1.00 91.25 165 SER A O 1
ATOM 1272 N N . LEU A 1 166 ? 2.051 -9.954 1.292 1.00 90.31 166 LEU A N 1
ATOM 1273 C CA . LEU A 1 166 ? 1.912 -8.833 0.348 1.00 90.31 166 LEU A CA 1
ATOM 1274 C C . LEU A 1 166 ? 2.307 -7.482 0.970 1.00 90.31 166 LEU A C 1
ATOM 1276 O O . LEU A 1 166 ? 2.885 -6.633 0.299 1.00 90.31 166 LEU A O 1
ATOM 1280 N N . GLU A 1 167 ? 2.053 -7.293 2.265 1.00 86.19 167 GLU A N 1
ATOM 1281 C CA . GLU A 1 167 ? 2.486 -6.099 2.999 1.00 86.19 167 GLU A CA 1
ATOM 1282 C C . GLU A 1 167 ? 4.018 -6.027 3.124 1.00 86.19 167 GLU A C 1
ATOM 1284 O O . GLU A 1 167 ? 4.625 -4.959 3.001 1.00 86.19 167 GLU A O 1
ATOM 1289 N N . TRP A 1 168 ? 4.675 -7.168 3.350 1.00 87.25 168 TRP A N 1
ATOM 1290 C CA . TRP A 1 168 ? 6.125 -7.233 3.532 1.00 87.25 168 TRP A CA 1
ATOM 1291 C C . TRP A 1 168 ? 6.895 -7.013 2.241 1.00 87.25 168 TRP A C 1
ATOM 1293 O O . TRP A 1 168 ? 8.002 -6.479 2.296 1.00 87.25 168 TRP A O 1
ATOM 1303 N N . VAL A 1 169 ? 6.311 -7.357 1.091 1.00 87.44 169 VAL A N 1
ATOM 1304 C CA . VAL A 1 169 ? 6.917 -7.109 -0.224 1.00 87.44 169 VAL A CA 1
ATOM 1305 C C . VAL A 1 169 ? 7.340 -5.641 -0.378 1.00 87.44 169 VAL A C 1
ATOM 1307 O O . VAL A 1 169 ? 8.427 -5.382 -0.901 1.00 87.44 169 VAL A O 1
ATOM 1310 N N . TRP A 1 170 ? 6.530 -4.706 0.130 1.00 78.19 170 TRP A N 1
ATOM 1311 C CA . TRP A 1 170 ? 6.756 -3.260 0.022 1.00 78.19 170 TRP A CA 1
ATOM 1312 C C . TRP A 1 170 ? 7.415 -2.634 1.249 1.00 78.19 170 TRP A C 1
ATOM 1314 O O . TRP A 1 170 ? 8.158 -1.662 1.126 1.00 78.19 170 TRP A O 1
ATOM 1324 N N . THR A 1 171 ? 7.134 -3.160 2.441 1.00 76.50 171 THR A N 1
ATOM 1325 C CA . THR A 1 171 ? 7.616 -2.566 3.698 1.00 76.50 171 THR A CA 1
ATOM 1326 C C . THR A 1 171 ? 8.994 -3.072 4.116 1.00 76.50 171 THR A C 1
ATOM 1328 O O . THR A 1 171 ? 9.713 -2.369 4.828 1.00 76.50 171 THR A O 1
ATOM 1331 N N . LYS A 1 172 ? 9.385 -4.285 3.704 1.00 80.56 172 LYS A N 1
ATOM 1332 C CA . LYS A 1 172 ? 10.662 -4.901 4.083 1.00 80.56 172 LYS A CA 1
ATOM 1333 C C . LYS A 1 172 ? 11.682 -4.813 2.950 1.00 80.56 172 LYS A C 1
ATOM 1335 O O . LYS A 1 172 ? 11.361 -4.891 1.768 1.00 80.56 172 LYS A O 1
ATOM 1340 N N . GLY A 1 173 ? 12.949 -4.665 3.336 1.00 79.81 173 GLY A N 1
ATOM 1341 C CA . GLY A 1 173 ? 14.070 -4.627 2.398 1.00 79.81 173 GLY A CA 1
ATOM 1342 C C . GLY A 1 173 ? 14.405 -5.996 1.794 1.00 79.81 173 GLY A C 1
ATOM 1343 O O . GLY A 1 173 ? 13.900 -7.032 2.223 1.00 79.81 173 GLY A O 1
ATOM 1344 N N . GLN A 1 174 ? 15.336 -5.998 0.835 1.00 85.50 174 GLN A N 1
ATOM 1345 C CA . GLN A 1 174 ? 15.742 -7.195 0.078 1.00 85.50 174 GLN A CA 1
ATOM 1346 C C . GLN A 1 174 ? 16.222 -8.354 0.963 1.00 85.50 174 GLN A C 1
ATOM 1348 O O . GLN A 1 174 ? 15.972 -9.513 0.652 1.00 85.50 174 GLN A O 1
ATOM 1353 N N . LEU A 1 175 ? 16.855 -8.053 2.100 1.00 89.31 175 LEU A N 1
ATOM 1354 C CA . LEU A 1 175 ? 17.378 -9.069 3.012 1.00 89.31 175 LEU A CA 1
ATOM 1355 C C . LEU A 1 175 ? 16.274 -9.992 3.561 1.00 89.31 175 LEU A C 1
ATOM 1357 O O . LEU A 1 175 ? 16.500 -11.188 3.693 1.00 89.31 175 LEU A O 1
ATOM 1361 N N . ALA A 1 176 ? 15.065 -9.473 3.810 1.00 88.31 176 ALA A N 1
ATOM 1362 C CA . ALA A 1 176 ? 13.941 -10.295 4.267 1.00 88.31 176 ALA A CA 1
ATOM 1363 C C . ALA A 1 176 ? 13.508 -11.329 3.213 1.00 88.31 176 ALA A C 1
ATOM 1365 O O . ALA A 1 176 ? 13.104 -12.432 3.565 1.00 88.31 176 ALA A O 1
ATOM 1366 N N . ARG A 1 177 ? 13.636 -10.990 1.922 1.00 91.88 177 ARG A N 1
ATOM 1367 C CA . ARG A 1 177 ? 13.342 -11.901 0.805 1.00 91.88 177 ARG A CA 1
ATOM 1368 C C . ARG A 1 177 ? 14.359 -13.035 0.758 1.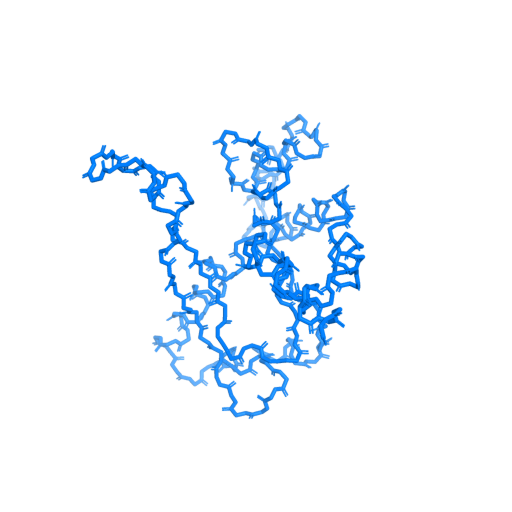00 91.88 177 ARG A C 1
ATOM 1370 O O . ARG A 1 177 ? 13.968 -14.191 0.673 1.00 91.88 177 ARG A O 1
ATOM 1377 N N . VAL A 1 178 ? 15.646 -12.700 0.882 1.00 93.44 178 VAL A N 1
ATOM 1378 C CA . VAL A 1 178 ? 16.739 -13.686 0.904 1.00 93.44 178 VAL A CA 1
ATOM 1379 C C . VAL A 1 178 ? 16.583 -14.641 2.084 1.00 93.44 178 VAL A C 1
ATOM 1381 O O . VAL A 1 178 ? 16.645 -15.848 1.890 1.00 93.44 178 VAL A O 1
ATOM 1384 N N . TRP A 1 179 ? 16.314 -14.123 3.286 1.00 94.06 179 TRP A N 1
ATOM 1385 C CA . TRP A 1 179 ? 16.082 -14.970 4.460 1.00 94.06 179 TRP A CA 1
ATOM 1386 C C . TRP A 1 179 ? 14.861 -15.872 4.309 1.00 94.06 179 TRP A C 1
ATOM 1388 O O . TRP A 1 179 ? 14.945 -17.042 4.658 1.00 94.06 179 TRP A O 1
ATOM 1398 N N . SER A 1 180 ? 13.749 -15.354 3.775 1.00 93.75 180 SER A N 1
ATOM 1399 C CA . SER A 1 180 ? 12.547 -16.161 3.530 1.00 93.75 180 SER A CA 1
ATOM 1400 C C . SER A 1 180 ? 12.835 -17.340 2.603 1.00 93.75 180 SER A C 1
ATOM 1402 O O . SER A 1 180 ? 12.355 -18.437 2.857 1.00 93.75 180 SER A O 1
ATOM 1404 N N . LEU A 1 181 ? 13.639 -17.128 1.557 1.00 95.00 181 LEU A N 1
ATOM 1405 C CA . LEU A 1 181 ? 14.037 -18.189 0.633 1.00 95.00 181 LEU A CA 1
ATOM 1406 C C . LEU A 1 181 ? 15.013 -19.174 1.284 1.00 95.00 181 LEU A C 1
ATOM 1408 O O . LEU A 1 181 ? 14.788 -20.375 1.231 1.00 95.00 181 LEU A O 1
ATOM 1412 N N . LEU A 1 182 ? 16.057 -18.677 1.951 1.00 96.25 182 LEU A N 1
ATOM 1413 C CA . LEU A 1 182 ? 17.077 -19.524 2.574 1.00 96.25 182 LEU A CA 1
ATOM 1414 C C . LEU A 1 182 ? 16.475 -20.456 3.631 1.00 96.25 182 LEU A C 1
ATOM 1416 O O . LEU A 1 182 ? 16.781 -21.639 3.643 1.00 96.25 182 LEU A O 1
ATOM 1420 N N . LEU A 1 183 ? 15.576 -19.938 4.471 1.00 95.00 183 LEU A N 1
ATOM 1421 C CA . LEU A 1 183 ? 14.899 -20.719 5.509 1.00 95.00 183 LEU A CA 1
ATOM 1422 C C . LEU A 1 183 ? 13.873 -21.724 4.965 1.00 95.00 183 LEU A C 1
ATOM 1424 O O . LEU A 1 183 ? 13.390 -22.543 5.735 1.00 95.00 183 LEU A O 1
ATOM 1428 N N . ARG A 1 184 ? 13.484 -21.634 3.688 1.00 92.94 184 ARG A N 1
ATOM 1429 C CA . ARG A 1 184 ? 12.586 -22.612 3.049 1.00 92.94 184 ARG A CA 1
ATOM 1430 C C . ARG A 1 184 ? 13.336 -23.778 2.422 1.00 92.94 184 ARG A C 1
ATOM 1432 O O . ARG A 1 184 ? 12.755 -24.845 2.284 1.00 92.94 184 ARG A O 1
ATOM 1439 N N . GLU A 1 185 ? 14.583 -23.547 2.027 1.00 93.19 185 GLU A N 1
ATOM 1440 C CA . GLU A 1 185 ? 15.455 -24.555 1.415 1.00 93.19 185 GLU A CA 1
ATOM 1441 C C . GLU A 1 185 ? 16.341 -25.282 2.447 1.00 93.19 185 GLU A C 1
ATOM 1443 O O . GLU A 1 185 ? 17.016 -26.247 2.098 1.00 93.19 185 GLU A O 1
ATOM 1448 N N . CYS A 1 186 ? 16.369 -24.809 3.700 1.00 85.25 186 CYS A N 1
ATOM 1449 C CA . CYS A 1 186 ? 17.007 -25.473 4.845 1.00 85.25 186 CYS A CA 1
ATOM 1450 C C . CYS A 1 186 ? 15.990 -26.325 5.608 1.00 85.25 186 CYS A C 1
ATOM 1452 O O . CYS A 1 186 ? 16.366 -27.448 6.008 1.00 85.25 186 CYS A O 1
#

Sequence (186 aa):
GRIFRTADPDILTGYEVASGDLKRLLDVEDKSPGKSSLRYISRVAGVAVRVKSFQTYGGKWVKQGRRMSHISNEESSYLTDFHGRVLLDVKKIVQGARKLETYDLQSSSEGVLGLNSPVSLALKAVSKKGGYGLAVWRSRASYQILNTMQAITDTVELGRATGLSLEWVWTKGQLARVWSLLLREC

Radius of gyration: 18.49 Å; chains: 1; bounding box: 49×52×40 Å

InterPro domains:
  IPR012337 Ribonuclease H-like superfamily [SSF53098] (3-186)
  IPR036397 Ribonuclease H superfamily [G3DSA:3.30.420.10] (2-186)
  IPR050240 DNA polymerase type-B [PTHR10322] (2-186)

pLDDT: mean 80.44,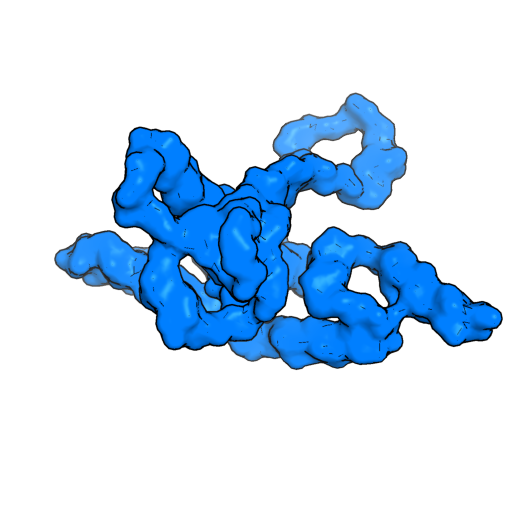 std 15.76, range [38.09, 96.25]

Foldseek 3Di:
DVVLVVVVAQEDEFACVLPPVLQVVVVVCVVPPPPDPSLQSAPDPPFGKDKDKDWDQDPVNVVDDDDDDDDRTDTDIDIPRRPSHHYDHLLLVCVVPDDFPDSDLVSLLCVQVVPPDPVVVQVVVCVVVDPVVVVVVRRVSRVVSCVSVVVVVVLVVLCVVQVHDSNCSRVPDPVSSVVSVVVVVD

Organism: NCBI:txid1561963